Protein AF-A0A9E2ZVI1-F1 (afdb_monomer)

Structure (mmCIF, N/CA/C/O backbone):
data_AF-A0A9E2ZVI1-F1
#
_entry.id   AF-A0A9E2ZVI1-F1
#
loop_
_atom_site.group_PDB
_atom_site.id
_atom_site.type_symbol
_atom_site.label_atom_id
_atom_site.label_alt_id
_atom_site.label_comp_id
_atom_site.label_asym_id
_atom_site.label_entity_id
_atom_site.label_seq_id
_atom_site.pdbx_PDB_ins_code
_atom_site.Cartn_x
_atom_site.Cartn_y
_atom_site.Cartn_z
_atom_site.occupancy
_atom_site.B_iso_or_equiv
_atom_site.auth_seq_id
_atom_site.auth_comp_id
_atom_site.auth_asym_id
_atom_site.auth_atom_id
_atom_site.pdbx_PDB_model_num
ATOM 1 N N . MET A 1 1 ? -55.832 -45.729 24.475 1.00 42.19 1 MET A N 1
ATOM 2 C CA . MET A 1 1 ? -54.372 -45.852 24.662 1.00 42.19 1 MET A CA 1
ATOM 3 C C . MET A 1 1 ? -53.674 -45.262 23.447 1.00 42.19 1 MET A C 1
ATOM 5 O O . MET A 1 1 ? -53.841 -45.816 22.375 1.00 42.19 1 MET A O 1
ATOM 9 N N . LEU A 1 2 ? -52.973 -44.138 23.594 1.00 38.47 2 LEU A N 1
ATOM 10 C CA . LEU A 1 2 ? -51.534 -43.993 23.326 1.00 38.47 2 LEU A CA 1
ATOM 11 C C . LEU A 1 2 ? -51.163 -42.517 23.534 1.00 38.47 2 LEU A C 1
ATOM 13 O O . LEU A 1 2 ? -51.781 -41.619 22.971 1.00 38.47 2 LEU A O 1
ATOM 17 N N . PHE A 1 3 ? -50.182 -42.299 24.402 1.00 39.03 3 PHE A N 1
ATOM 18 C CA . PHE A 1 3 ? -49.583 -41.008 24.709 1.00 39.03 3 PHE A CA 1
ATOM 19 C C . PHE A 1 3 ? -48.733 -40.521 23.530 1.00 39.03 3 PHE A C 1
ATOM 21 O O . PHE A 1 3 ? -47.951 -41.294 22.983 1.00 39.03 3 PHE A O 1
ATOM 28 N N . ALA A 1 4 ? -48.809 -39.230 23.211 1.00 38.56 4 ALA A N 1
ATOM 29 C CA . ALA A 1 4 ? -47.783 -38.540 22.437 1.00 38.56 4 ALA A CA 1
ATOM 30 C C . ALA A 1 4 ? -47.460 -37.208 23.125 1.00 38.56 4 ALA A C 1
ATOM 32 O O . ALA A 1 4 ? -48.041 -36.164 22.839 1.00 38.56 4 ALA A O 1
ATOM 33 N N . SER A 1 5 ? -46.542 -37.282 24.087 1.00 43.00 5 SER A N 1
ATOM 34 C CA . SER A 1 5 ? -45.854 -36.127 24.652 1.00 43.00 5 SER A CA 1
ATOM 35 C C . SER A 1 5 ? -44.946 -35.524 23.584 1.00 43.00 5 SER A C 1
ATOM 37 O O . SER A 1 5 ? -43.963 -36.148 23.191 1.00 43.00 5 SER A O 1
ATOM 39 N N . VAL A 1 6 ? -45.237 -34.305 23.136 1.00 42.97 6 VAL A N 1
ATOM 40 C CA . VAL A 1 6 ? -44.263 -33.484 22.408 1.00 42.97 6 VAL A CA 1
ATOM 41 C C . VAL A 1 6 ? -43.675 -32.498 23.408 1.00 42.97 6 VAL A C 1
ATOM 43 O O . VAL A 1 6 ? -44.382 -31.648 23.949 1.00 42.97 6 VAL A O 1
ATOM 46 N N . LEU A 1 7 ? -42.381 -32.660 23.690 1.00 41.62 7 LEU A N 1
ATOM 47 C CA . LEU A 1 7 ? -41.596 -31.735 24.498 1.00 41.62 7 LEU A CA 1
ATOM 48 C C . LEU A 1 7 ? -41.699 -30.321 23.912 1.00 41.62 7 LEU A C 1
ATOM 50 O O . LEU A 1 7 ? -41.309 -30.077 22.771 1.00 41.62 7 LEU A O 1
ATOM 54 N N . ALA A 1 8 ? -42.165 -29.378 24.726 1.00 40.41 8 ALA A N 1
ATOM 55 C CA . ALA A 1 8 ? -41.962 -27.962 24.481 1.00 40.41 8 ALA A CA 1
ATOM 56 C C . ALA A 1 8 ? -40.456 -27.665 24.576 1.00 40.41 8 ALA A C 1
ATOM 58 O O . ALA A 1 8 ? -39.874 -27.695 25.660 1.00 40.41 8 ALA A O 1
ATOM 59 N N . ALA A 1 9 ? -39.816 -27.398 23.437 1.00 38.94 9 ALA A N 1
ATOM 60 C CA . ALA A 1 9 ? -38.470 -26.844 23.413 1.00 38.94 9 ALA A CA 1
ATOM 61 C C . ALA A 1 9 ? -38.482 -25.450 24.073 1.00 38.94 9 ALA A C 1
ATOM 63 O O . ALA A 1 9 ? -39.431 -24.684 23.861 1.00 38.94 9 ALA A O 1
ATOM 64 N N . PRO A 1 10 ? -37.457 -25.085 24.863 1.00 36.00 10 PRO A N 1
ATOM 65 C CA . PRO A 1 10 ? -37.402 -23.767 25.467 1.00 36.00 10 PRO A CA 1
ATOM 66 C C . PRO A 1 10 ? -37.321 -22.720 24.353 1.00 36.00 10 PRO A C 1
ATOM 68 O O . PRO A 1 10 ? -36.414 -22.741 23.520 1.00 36.00 10 PRO A O 1
ATOM 71 N N . ARG A 1 11 ? -38.280 -21.786 24.345 1.00 45.66 11 ARG A N 1
ATOM 72 C CA . ARG A 1 11 ? -38.147 -20.515 23.631 1.00 45.66 11 ARG A CA 1
ATOM 73 C C . ARG A 1 11 ? -36.938 -19.810 24.224 1.00 45.66 11 ARG A C 1
ATOM 75 O O . ARG A 1 11 ? -37.051 -19.162 25.266 1.00 45.66 11 ARG A O 1
ATOM 82 N N . VAL A 1 12 ? -35.787 -19.976 23.575 1.00 43.75 12 VAL A N 1
ATOM 83 C CA . VAL A 1 12 ? -34.600 -19.172 23.841 1.00 43.75 12 VAL A CA 1
ATOM 84 C C . VAL A 1 12 ? -35.071 -17.736 23.708 1.00 43.75 12 VAL A C 1
ATOM 86 O O . VAL A 1 12 ? -35.501 -17.310 22.635 1.00 43.75 12 VAL A O 1
ATOM 89 N N . HIS A 1 13 ? -35.128 -17.041 24.842 1.00 38.94 13 HIS A N 1
ATOM 90 C CA . HIS A 1 13 ? -35.382 -15.619 24.862 1.00 38.94 13 HIS A CA 1
ATOM 91 C C . HIS A 1 13 ? -34.420 -15.009 23.853 1.00 38.94 13 HIS A C 1
ATOM 93 O O . HIS A 1 13 ? -33.208 -15.200 23.963 1.00 38.94 13 HIS A O 1
ATOM 99 N N . ALA A 1 14 ? -34.969 -14.3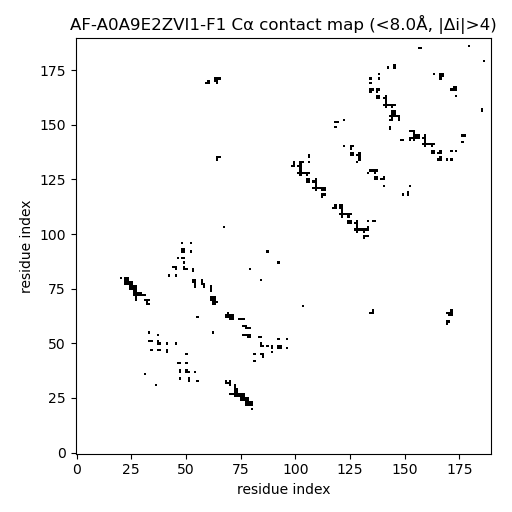15 22.857 1.00 40.56 14 ALA A N 1
ATOM 100 C CA . ALA A 1 14 ? -34.233 -13.332 22.091 1.00 40.56 14 ALA A CA 1
ATOM 101 C C . ALA A 1 14 ? -33.825 -12.237 23.086 1.00 40.56 14 ALA A C 1
ATOM 103 O O . ALA A 1 14 ? -34.471 -11.200 23.192 1.00 40.56 14 ALA A O 1
ATOM 104 N N . GLN A 1 15 ? -32.821 -12.543 23.908 1.00 35.00 15 GLN A N 1
ATOM 105 C CA . GLN A 1 15 ? -32.139 -11.596 24.759 1.00 35.00 15 GLN A CA 1
ATOM 106 C C . GLN A 1 15 ? -31.466 -10.628 23.809 1.00 35.00 15 GLN A C 1
ATOM 108 O O . GLN A 1 15 ? -30.499 -10.982 23.137 1.00 35.00 15 GLN A O 1
ATOM 113 N N . ASP A 1 16 ? -32.061 -9.443 23.717 1.00 37.72 16 ASP A N 1
ATOM 114 C CA . ASP A 1 16 ? -31.374 -8.185 23.491 1.00 37.72 16 ASP A CA 1
ATOM 115 C C . ASP A 1 16 ? -30.177 -8.305 22.551 1.00 37.72 16 ASP A C 1
ATOM 117 O O . ASP A 1 16 ? -29.021 -8.101 22.934 1.00 37.72 16 ASP A O 1
ATOM 121 N N . ALA A 1 17 ? -30.456 -8.592 21.278 1.00 40.25 17 ALA A N 1
ATOM 122 C CA . ALA A 1 17 ? -29.550 -8.195 20.219 1.00 40.25 17 ALA A CA 1
ATOM 123 C C . ALA A 1 17 ? -29.501 -6.664 20.266 1.00 40.25 17 ALA A C 1
ATOM 125 O O . ALA A 1 17 ? -30.301 -5.990 19.612 1.00 40.25 17 ALA A O 1
ATOM 126 N N . LYS A 1 18 ? -28.620 -6.114 21.118 1.00 45.34 18 LYS A N 1
ATOM 127 C CA . LYS A 1 18 ? -28.273 -4.694 21.158 1.00 45.34 18 LYS A CA 1
ATOM 128 C C . LYS A 1 18 ? -28.121 -4.269 19.711 1.00 45.34 18 LYS A C 1
ATOM 130 O O . LYS A 1 18 ? -27.205 -4.731 19.034 1.00 45.34 18 LYS A O 1
ATOM 135 N N . LYS A 1 19 ? -29.077 -3.464 19.242 1.00 41.12 19 LYS A N 1
ATOM 136 C CA . LYS A 1 19 ? -29.129 -2.947 17.878 1.00 41.12 19 LYS A CA 1
ATOM 137 C C . LYS A 1 19 ? -27.725 -2.460 17.547 1.00 41.12 19 LYS A C 1
ATOM 139 O O . LYS A 1 19 ? -27.236 -1.557 18.228 1.00 41.12 19 LYS A O 1
ATOM 144 N N . ALA A 1 20 ? -27.061 -3.131 16.603 1.00 49.75 20 ALA A N 1
ATOM 145 C CA . ALA A 1 20 ? -25.698 -2.788 16.229 1.00 49.75 20 ALA A CA 1
ATOM 146 C C . ALA A 1 20 ? -25.654 -1.270 15.975 1.00 49.75 20 ALA A C 1
ATOM 148 O O . ALA A 1 20 ? -26.580 -0.758 15.327 1.00 49.75 20 ALA A O 1
ATOM 149 N N . PRO A 1 21 ? -24.679 -0.537 16.545 1.00 57.03 21 PRO A N 1
ATOM 150 C CA . PRO A 1 21 ? -24.605 0.901 16.357 1.00 57.03 21 PRO A CA 1
ATOM 151 C C . PRO A 1 21 ? -24.677 1.217 14.864 1.00 57.03 21 PRO A C 1
ATOM 153 O O . PRO A 1 21 ? -24.076 0.518 14.046 1.00 57.03 21 PRO A O 1
ATOM 156 N N . ALA A 1 22 ? -25.447 2.243 14.498 1.00 55.97 22 ALA A N 1
ATOM 157 C CA . ALA A 1 22 ? -25.532 2.645 13.103 1.00 55.97 22 ALA A CA 1
ATOM 158 C C . ALA A 1 22 ? -24.116 2.960 12.579 1.00 55.97 22 ALA A C 1
ATOM 160 O O . ALA A 1 22 ? -23.340 3.598 13.299 1.00 55.97 22 ALA A O 1
ATOM 161 N N . PRO A 1 23 ? -23.762 2.522 11.358 1.00 65.94 23 PRO A N 1
ATOM 162 C CA . PRO A 1 23 ? -22.445 2.785 10.798 1.00 65.94 23 PRO A CA 1
ATOM 163 C C . PRO A 1 23 ? -22.201 4.294 10.736 1.00 65.94 23 PRO A C 1
ATOM 165 O O . PRO A 1 23 ? -23.005 5.040 10.172 1.00 65.94 23 PRO A O 1
ATOM 168 N N . VAL A 1 24 ? -21.090 4.750 11.316 1.00 83.88 24 VAL A N 1
ATOM 169 C CA . VAL A 1 24 ? -20.712 6.164 11.270 1.00 83.88 24 VAL A CA 1
ATOM 170 C C . VAL A 1 24 ? -20.163 6.455 9.880 1.00 83.88 24 VAL A C 1
ATOM 172 O O . VAL A 1 24 ? -19.159 5.876 9.466 1.00 83.88 24 VAL A O 1
ATOM 175 N N . VAL A 1 25 ? -20.829 7.345 9.145 1.00 89.75 25 VAL A N 1
ATOM 176 C CA . VAL A 1 25 ? -20.363 7.794 7.831 1.00 89.75 25 VAL A CA 1
ATOM 177 C C . VAL A 1 25 ? -19.528 9.058 8.000 1.00 89.75 25 VAL A C 1
ATOM 179 O O . VAL A 1 25 ? -20.022 10.078 8.477 1.00 89.75 25 VAL A O 1
ATOM 182 N N . TYR A 1 26 ? -18.266 8.999 7.588 1.00 90.25 26 TYR A N 1
ATOM 183 C CA . TYR A 1 26 ? -17.333 10.118 7.605 1.00 90.25 26 TYR A CA 1
ATOM 184 C C . TYR A 1 26 ? -17.168 10.695 6.198 1.00 90.25 26 TYR A C 1
ATOM 186 O O . TYR A 1 26 ? -16.900 9.956 5.253 1.00 90.25 26 TYR A O 1
ATOM 194 N N . THR A 1 27 ? -17.310 12.014 6.057 1.00 91.06 27 THR A N 1
ATOM 195 C CA . THR A 1 27 ? -17.057 12.705 4.783 1.00 91.06 27 THR A CA 1
ATOM 196 C C . THR A 1 27 ? -15.642 13.258 4.779 1.00 91.06 27 THR A C 1
ATOM 198 O O . THR A 1 27 ? -15.283 14.049 5.648 1.00 91.06 27 THR A O 1
ATOM 201 N N . VAL A 1 28 ? -14.851 12.852 3.792 1.00 87.19 28 VAL A N 1
ATOM 202 C CA . VAL A 1 28 ? -13.435 13.212 3.676 1.00 87.19 28 VAL A CA 1
ATOM 203 C C . VAL A 1 28 ? -13.272 14.695 3.373 1.00 87.19 28 VAL A C 1
ATOM 205 O O . VAL A 1 28 ? -13.789 15.195 2.370 1.00 87.19 28 VAL A O 1
ATOM 208 N N . GLY A 1 29 ? -12.526 15.395 4.223 1.00 83.19 29 GLY A N 1
ATOM 209 C CA . GLY A 1 29 ? -12.160 16.790 4.026 1.00 83.19 29 GLY A CA 1
ATOM 210 C C . GLY A 1 29 ? -11.072 16.985 2.967 1.00 83.19 29 GLY A C 1
ATOM 211 O O . GLY A 1 29 ? -10.372 16.062 2.551 1.00 83.19 29 GLY A O 1
ATOM 212 N N . LYS A 1 30 ? -10.895 18.230 2.521 1.00 80.69 30 LYS A N 1
ATOM 213 C CA . LYS A 1 30 ? -9.811 18.587 1.598 1.00 80.69 30 LYS A CA 1
ATOM 214 C C . LYS A 1 30 ? -8.454 18.397 2.289 1.00 80.69 30 LYS A C 1
ATOM 216 O O . LYS A 1 30 ? -8.200 19.025 3.308 1.00 80.69 30 LYS A O 1
ATOM 221 N N . GLY A 1 31 ? -7.581 17.582 1.697 1.00 74.75 31 GLY A N 1
ATOM 222 C CA . GLY A 1 31 ? -6.222 17.349 2.201 1.00 74.75 31 GLY A CA 1
ATOM 223 C C . GLY A 1 31 ? -6.126 16.371 3.376 1.00 74.75 31 GLY A C 1
ATOM 224 O O . GLY A 1 31 ? -5.026 16.152 3.872 1.00 74.75 31 GLY A O 1
ATOM 225 N N . GLU A 1 32 ? -7.238 15.770 3.810 1.00 80.81 32 GLU A N 1
ATOM 226 C CA . GLU A 1 32 ? -7.191 14.694 4.799 1.00 80.81 32 GLU A CA 1
ATOM 227 C C . GLU A 1 32 ? -6.634 13.411 4.168 1.00 80.81 32 GLU A C 1
ATOM 229 O O . GLU A 1 32 ? -7.025 13.007 3.071 1.00 80.81 32 GLU A O 1
ATOM 234 N N . THR A 1 33 ? -5.730 12.753 4.890 1.00 79.94 33 THR A N 1
ATOM 235 C CA . THR A 1 33 ? -5.239 11.412 4.563 1.00 79.94 33 THR A CA 1
ATOM 236 C C . THR A 1 33 ? -5.938 10.375 5.429 1.00 79.94 33 THR A C 1
ATOM 238 O O . THR A 1 33 ? -6.520 10.695 6.475 1.00 79.94 33 THR A O 1
ATOM 241 N N . ILE A 1 34 ? -5.829 9.103 5.042 1.00 80.62 34 ILE A N 1
ATOM 242 C CA . ILE A 1 34 ? -6.387 8.009 5.838 1.00 80.62 34 ILE A CA 1
ATOM 243 C C . ILE A 1 34 ? -5.819 7.991 7.259 1.00 80.62 34 ILE A C 1
ATOM 245 O O . ILE A 1 34 ? -6.550 7.723 8.207 1.00 80.62 34 ILE A O 1
ATOM 249 N N . ILE A 1 35 ? -4.539 8.339 7.408 1.00 83.44 35 ILE A N 1
ATOM 250 C CA . ILE A 1 35 ? -3.839 8.378 8.691 1.00 83.44 35 ILE A CA 1
ATOM 251 C C . ILE A 1 35 ? -4.438 9.478 9.567 1.00 83.44 35 ILE A C 1
ATOM 253 O O . ILE A 1 35 ? -4.841 9.211 10.698 1.00 83.44 35 ILE A O 1
ATOM 257 N N . THR A 1 36 ? -4.584 10.695 9.029 1.00 86.69 36 THR A N 1
ATOM 258 C CA . THR A 1 36 ? -5.162 11.814 9.792 1.00 86.69 36 THR A CA 1
ATOM 259 C C . THR A 1 36 ? -6.613 11.548 10.193 1.00 86.69 36 THR A C 1
ATOM 261 O O . THR A 1 36 ? -7.023 11.888 11.302 1.00 86.69 36 THR A O 1
ATOM 264 N N . ILE A 1 37 ? -7.385 10.871 9.336 1.00 89.12 37 ILE A N 1
ATOM 265 C CA . ILE A 1 37 ? -8.772 10.498 9.635 1.00 89.12 37 ILE A CA 1
ATOM 266 C C . ILE A 1 37 ? -8.805 9.410 10.705 1.00 89.12 37 ILE A C 1
ATOM 268 O O . ILE A 1 37 ? -9.542 9.548 11.679 1.00 89.12 37 ILE A O 1
ATOM 272 N N . ALA A 1 38 ? -7.983 8.365 10.569 1.00 89.94 38 ALA A N 1
ATOM 273 C CA . ALA A 1 38 ? -7.880 7.279 11.538 1.00 89.94 38 ALA A CA 1
ATOM 274 C C . ALA A 1 38 ? -7.509 7.791 12.936 1.00 89.94 38 ALA A C 1
ATOM 276 O O . ALA A 1 38 ? -8.082 7.319 13.914 1.00 89.94 38 ALA A O 1
ATOM 277 N N . GLN A 1 39 ? -6.613 8.778 13.033 1.00 91.00 39 GLN A N 1
ATOM 278 C CA . GLN A 1 39 ? -6.272 9.455 14.289 1.00 91.00 39 GLN A CA 1
ATOM 279 C C . GLN A 1 39 ? -7.457 10.239 14.865 1.00 91.00 39 GLN A C 1
ATOM 281 O O . GLN A 1 39 ? -7.747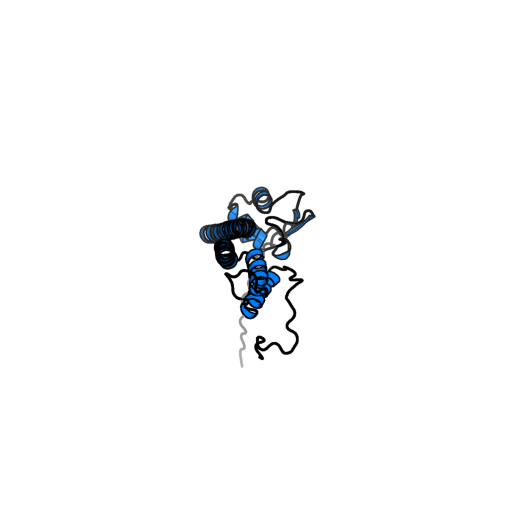 10.136 16.057 1.00 91.00 39 GLN A O 1
ATOM 286 N N . LYS A 1 40 ? -8.152 11.007 14.020 1.00 92.81 40 LYS A N 1
ATOM 287 C CA . LYS A 1 40 ? -9.264 11.885 14.411 1.00 92.81 40 LYS A CA 1
ATOM 288 C C . LYS A 1 40 ? -10.490 11.120 14.904 1.00 92.81 40 LYS A C 1
ATOM 290 O O . LYS A 1 40 ? -11.136 11.558 15.850 1.00 92.81 40 LYS A O 1
ATOM 295 N N . VAL A 1 41 ? -10.813 9.988 14.278 1.00 93.88 41 VAL A N 1
ATOM 296 C CA . VAL A 1 41 ? -11.984 9.155 14.621 1.00 93.88 41 VAL A CA 1
ATOM 297 C C . VAL A 1 41 ? -11.628 7.977 15.535 1.00 93.88 41 VAL A C 1
ATOM 299 O O . VAL A 1 41 ? -12.420 7.050 15.692 1.00 93.88 41 VAL A O 1
ATOM 302 N N . ARG A 1 42 ? -10.427 7.988 16.126 1.00 95.00 42 ARG A N 1
ATOM 303 C CA . ARG A 1 42 ? -9.901 6.879 16.924 1.00 95.00 42 ARG A CA 1
ATOM 304 C C . ARG A 1 42 ? -10.688 6.668 18.211 1.00 95.00 42 ARG A C 1
ATOM 306 O O . ARG A 1 42 ? -10.849 7.585 19.013 1.00 95.00 42 ARG A O 1
ATOM 313 N N . TYR A 1 43 ? -11.066 5.418 18.461 1.00 94.69 43 TYR A N 1
ATOM 314 C CA . TYR A 1 43 ? -11.638 5.017 19.742 1.00 94.69 43 TYR A CA 1
ATOM 315 C C . TYR A 1 43 ? -10.578 4.958 20.855 1.00 94.69 43 TYR A C 1
ATOM 317 O O . TYR A 1 43 ? -9.446 4.554 20.581 1.00 94.69 43 TYR A O 1
ATOM 325 N N . PRO A 1 44 ? -10.916 5.277 22.122 1.00 93.69 44 PRO A N 1
ATOM 326 C CA . PRO A 1 44 ? -9.942 5.357 23.216 1.00 93.69 44 PRO A CA 1
ATOM 327 C C . PRO A 1 44 ? -9.089 4.098 23.426 1.00 93.69 44 PRO A C 1
ATOM 329 O O . PRO A 1 44 ? -7.934 4.201 23.834 1.00 93.69 44 PRO A O 1
ATOM 332 N N . LYS A 1 45 ? -9.640 2.907 23.157 1.00 94.44 45 LYS A N 1
ATOM 333 C CA . LYS A 1 45 ? -8.942 1.621 23.342 1.00 94.44 45 LYS A CA 1
ATOM 334 C C . LYS A 1 45 ? -8.232 1.109 22.083 1.00 94.44 45 LYS A C 1
ATOM 336 O O . LYS A 1 45 ? -7.462 0.145 22.170 1.00 94.44 45 LYS A O 1
ATOM 341 N N . ALA A 1 46 ? -8.503 1.714 20.929 1.00 95.12 46 ALA A N 1
ATOM 342 C CA . ALA A 1 46 ? -7.962 1.295 19.644 1.00 95.12 46 ALA A CA 1
ATOM 343 C C . ALA A 1 46 ? -6.604 1.949 19.370 1.00 95.12 46 ALA A C 1
ATOM 345 O O . ALA A 1 46 ? -6.370 3.113 19.703 1.00 95.12 46 ALA A O 1
ATOM 346 N N . THR A 1 47 ? -5.702 1.216 18.720 1.00 95.69 47 THR A N 1
ATOM 347 C CA . THR A 1 47 ? -4.477 1.811 18.173 1.00 95.69 47 THR A CA 1
ATOM 348 C C . THR A 1 47 ? -4.777 2.558 16.872 1.00 95.69 47 THR A C 1
ATOM 350 O O . THR A 1 47 ? -5.800 2.337 16.222 1.00 95.69 47 THR A O 1
ATOM 353 N N . GLU A 1 48 ? -3.870 3.449 16.465 1.00 92.31 48 GLU A N 1
ATOM 354 C CA . GLU A 1 48 ? -3.968 4.103 15.155 1.00 92.31 48 GLU A CA 1
ATOM 355 C C . GLU A 1 48 ? -3.967 3.074 14.019 1.00 92.31 48 GLU A C 1
ATOM 357 O O . GLU A 1 48 ? -4.814 3.145 13.134 1.00 92.31 48 GLU A O 1
ATOM 362 N N . ASN A 1 49 ? -3.072 2.081 14.075 1.00 91.25 49 ASN A N 1
ATOM 363 C CA . ASN A 1 49 ? -2.982 1.060 13.037 1.00 91.25 49 ASN A CA 1
ATOM 364 C C . ASN A 1 49 ? -4.258 0.202 12.971 1.00 91.25 49 ASN A C 1
ATOM 366 O O . ASN A 1 49 ? -4.693 -0.131 11.873 1.00 91.25 49 ASN A O 1
ATOM 370 N N . GLN A 1 50 ? -4.909 -0.100 14.106 1.00 95.31 50 GLN A N 1
ATOM 371 C CA . GLN A 1 50 ? -6.214 -0.781 14.116 1.00 95.31 50 GLN A CA 1
ATOM 372 C C . GLN A 1 50 ? -7.287 0.047 13.403 1.00 95.31 50 GLN A C 1
ATOM 374 O O . GLN A 1 50 ? -8.019 -0.494 12.576 1.00 95.31 50 GLN A O 1
ATOM 379 N N . MET A 1 51 ? -7.357 1.355 13.670 1.00 94.19 51 MET A N 1
ATOM 380 C CA . MET A 1 51 ? -8.291 2.251 12.978 1.00 94.19 51 MET A CA 1
ATOM 381 C C . MET A 1 51 ? -7.992 2.340 11.482 1.00 94.19 51 MET A C 1
ATOM 383 O O . MET A 1 51 ? -8.892 2.166 10.664 1.00 94.19 51 MET A O 1
ATOM 387 N N . LEU A 1 52 ? -6.727 2.575 11.126 1.00 89.31 52 LEU A N 1
ATOM 388 C CA . LEU A 1 52 ? -6.252 2.639 9.747 1.00 89.31 52 LEU A CA 1
ATOM 389 C C . LEU A 1 52 ? -6.650 1.372 8.985 1.00 89.31 52 LEU A C 1
ATOM 391 O O . LEU A 1 52 ? -7.337 1.450 7.967 1.00 89.31 52 LEU A O 1
ATOM 395 N N . TYR A 1 53 ? -6.280 0.208 9.516 1.00 87.62 53 TYR A N 1
ATOM 396 C CA . TYR A 1 53 ? -6.572 -1.087 8.914 1.00 87.62 53 TYR A CA 1
ATOM 397 C C . TYR A 1 53 ? -8.080 -1.323 8.768 1.00 87.62 53 TYR A C 1
ATOM 399 O O . TYR A 1 53 ? -8.547 -1.713 7.697 1.00 87.62 53 TYR A O 1
ATOM 407 N N . ALA A 1 54 ? -8.862 -1.032 9.810 1.00 90.81 54 ALA A N 1
ATOM 408 C CA . ALA A 1 54 ? -10.307 -1.224 9.794 1.00 90.81 54 ALA A CA 1
ATOM 409 C C . ALA A 1 54 ? -11.003 -0.338 8.747 1.00 90.81 54 ALA A C 1
ATOM 411 O O . ALA A 1 54 ? -11.852 -0.826 7.996 1.00 90.81 54 ALA A O 1
ATOM 412 N N . ILE A 1 55 ? -10.633 0.945 8.658 1.00 88.62 55 ILE A N 1
ATOM 413 C CA . ILE A 1 55 ? -11.213 1.873 7.679 1.00 88.62 55 ILE A CA 1
ATOM 414 C C . ILE A 1 55 ? -10.806 1.464 6.260 1.00 88.62 55 ILE A C 1
ATOM 416 O O . ILE A 1 55 ? -11.666 1.442 5.380 1.00 88.62 55 ILE A O 1
ATOM 420 N N . VAL A 1 56 ? -9.546 1.079 6.032 1.00 82.00 56 VAL A N 1
ATOM 421 C CA . VAL A 1 56 ? -9.088 0.611 4.713 1.00 82.00 56 VAL A CA 1
ATOM 422 C C . VAL A 1 56 ? -9.873 -0.621 4.265 1.00 82.00 56 VAL A C 1
ATOM 424 O O . VAL A 1 56 ? -10.471 -0.621 3.190 1.00 82.00 56 VAL A O 1
ATOM 427 N N . ARG A 1 57 ? -9.973 -1.639 5.127 1.00 81.81 57 ARG A N 1
ATOM 428 C CA . ARG A 1 57 ? -10.693 -2.892 4.838 1.00 81.81 57 ARG A CA 1
ATOM 429 C C . ARG A 1 57 ? -12.183 -2.689 4.588 1.00 81.81 57 ARG A C 1
ATOM 431 O O . ARG A 1 57 ? -12.773 -3.425 3.802 1.00 81.81 57 ARG A O 1
ATOM 438 N N . ARG A 1 58 ? -12.809 -1.730 5.272 1.00 87.31 58 ARG A N 1
ATOM 439 C CA . ARG A 1 58 ? -14.246 -1.465 5.132 1.00 87.31 58 ARG A CA 1
ATOM 440 C C . ARG A 1 58 ? -14.585 -0.651 3.888 1.00 87.31 58 ARG A C 1
ATOM 442 O O . ARG A 1 58 ? -15.728 -0.698 3.441 1.00 87.31 58 ARG A O 1
ATOM 449 N N . ASN A 1 59 ? -13.620 0.082 3.341 1.00 84.19 59 ASN A N 1
ATOM 450 C CA . ASN A 1 59 ? -13.852 1.034 2.262 1.00 84.19 59 ASN A CA 1
ATOM 451 C C . ASN A 1 59 ? -12.948 0.763 1.048 1.00 84.19 59 ASN A C 1
ATOM 453 O O . ASN A 1 59 ? -12.284 1.693 0.600 1.00 84.19 59 ASN A O 1
ATOM 457 N N . PRO A 1 60 ? -12.928 -0.457 0.474 1.00 71.69 60 PRO A N 1
ATOM 458 C CA . PRO A 1 60 ? -11.999 -0.807 -0.608 1.00 71.69 60 PRO A CA 1
ATOM 459 C C . PRO A 1 60 ? -12.105 0.138 -1.817 1.00 71.69 60 PRO A C 1
ATOM 461 O O . PRO A 1 60 ? -11.098 0.482 -2.420 1.00 71.69 60 PRO A O 1
ATOM 464 N N . ASN A 1 61 ? -13.305 0.655 -2.099 1.00 68.56 61 ASN A N 1
ATOM 465 C CA . ASN A 1 61 ? -13.565 1.555 -3.229 1.00 68.56 61 ASN A CA 1
ATOM 466 C C . ASN A 1 61 ? -13.283 3.040 -2.926 1.00 68.56 61 ASN A C 1
ATOM 468 O O . ASN A 1 61 ? -13.386 3.876 -3.822 1.00 68.56 61 ASN A O 1
ATOM 472 N N . ALA A 1 62 ? -12.991 3.402 -1.671 1.00 67.81 62 ALA A N 1
ATOM 473 C CA . ALA A 1 62 ? -12.717 4.791 -1.289 1.00 67.81 62 ALA A CA 1
ATOM 474 C C . ALA A 1 62 ? -11.257 5.202 -1.529 1.00 67.81 62 ALA A C 1
ATOM 476 O O . ALA A 1 62 ? -10.936 6.389 -1.445 1.00 67.81 62 ALA A O 1
ATOM 477 N N . PHE A 1 63 ? -10.389 4.235 -1.827 1.00 65.62 63 PHE A N 1
ATOM 478 C CA . PHE A 1 63 ? -8.970 4.446 -2.066 1.00 65.62 63 PHE A CA 1
ATOM 479 C C . PHE A 1 63 ? -8.702 4.311 -3.559 1.00 65.62 63 PHE A C 1
ATOM 481 O O . PHE A 1 63 ? -8.745 3.218 -4.116 1.00 65.62 63 PHE A O 1
ATOM 488 N N . SER A 1 64 ? -8.456 5.442 -4.225 1.00 55.28 64 SER A N 1
ATOM 489 C CA . SER A 1 64 ? -8.019 5.400 -5.616 1.00 55.28 64 SER A CA 1
ATOM 490 C C . SER A 1 64 ? -6.555 5.017 -5.667 1.00 55.28 64 SER A C 1
ATOM 492 O O . SER A 1 64 ? -5.687 5.676 -5.100 1.00 55.28 64 SER A O 1
ATOM 494 N N . VAL A 1 65 ? -6.296 3.977 -6.436 1.00 48.72 65 VAL A N 1
ATOM 495 C CA . VAL A 1 65 ? -4.981 3.389 -6.593 1.00 48.72 65 VAL A CA 1
ATOM 496 C C . VAL A 1 65 ? -3.993 4.305 -7.311 1.00 48.72 65 VAL A C 1
ATOM 498 O O . VAL A 1 65 ? -2.796 4.108 -7.227 1.00 48.72 65 VAL A O 1
ATOM 501 N N . ARG A 1 66 ? -4.464 5.344 -8.007 1.00 42.78 66 ARG A N 1
ATOM 502 C CA . ARG A 1 66 ? -3.644 6.151 -8.920 1.00 42.78 66 ARG A CA 1
ATOM 503 C C . ARG A 1 66 ? -2.651 7.108 -8.261 1.00 42.78 66 ARG A C 1
ATOM 505 O O . ARG A 1 66 ? -1.769 7.606 -8.954 1.00 42.78 66 ARG A O 1
ATOM 512 N N . THR A 1 67 ? -2.763 7.384 -6.966 1.00 45.84 67 THR A N 1
ATOM 513 C CA . THR A 1 67 ? -1.822 8.267 -6.264 1.00 45.84 67 THR A CA 1
ATOM 514 C C . THR A 1 67 ? -1.739 7.872 -4.796 1.00 45.84 67 THR A C 1
ATOM 516 O O . THR A 1 67 ? -2.753 7.976 -4.120 1.00 45.84 67 THR A O 1
ATOM 519 N N . LYS A 1 68 ? -0.542 7.479 -4.344 1.00 46.12 68 LYS A N 1
ATOM 520 C CA . LYS A 1 68 ? 0.044 7.453 -2.980 1.00 46.12 68 LYS A CA 1
ATOM 521 C C . LYS A 1 68 ? -0.827 7.703 -1.737 1.00 46.12 68 LYS A C 1
ATOM 523 O O . LYS A 1 68 ? -0.703 7.008 -0.745 1.00 46.12 68 LYS A O 1
ATOM 528 N N . ASP A 1 69 ? -1.687 8.704 -1.785 1.00 56.06 69 ASP A N 1
ATOM 529 C CA . ASP A 1 69 ? -2.764 8.981 -0.849 1.00 56.06 69 ASP A CA 1
ATOM 530 C C . ASP A 1 69 ? -3.909 9.523 -1.697 1.00 56.06 69 ASP A C 1
ATOM 532 O O . ASP A 1 69 ? -3.714 10.536 -2.370 1.00 56.06 69 ASP A O 1
ATOM 536 N N . ARG A 1 70 ? -5.097 8.917 -1.698 1.00 59.38 70 ARG A N 1
ATOM 537 C CA . ARG A 1 70 ? -6.308 9.640 -2.118 1.00 59.38 70 ARG A CA 1
ATOM 538 C C . ARG A 1 70 ? -7.555 8.900 -1.687 1.00 59.38 70 ARG A C 1
ATOM 540 O O . ARG A 1 70 ? -8.243 8.260 -2.481 1.00 59.38 70 ARG A O 1
ATOM 547 N N . LEU A 1 71 ? -7.909 9.102 -0.424 1.00 67.38 71 LEU A N 1
ATOM 548 C CA . LEU A 1 71 ? -9.318 9.365 -0.210 1.00 67.38 71 LEU A CA 1
ATOM 549 C C . LEU A 1 71 ? -9.676 10.606 -1.024 1.00 67.38 71 LEU A C 1
ATOM 551 O O . LEU A 1 71 ? -9.041 11.654 -0.889 1.00 67.38 71 LEU A O 1
ATOM 555 N N . LEU A 1 72 ? -10.661 10.483 -1.903 1.00 63.84 72 LEU A N 1
ATOM 556 C CA . LEU A 1 72 ? -11.152 11.635 -2.644 1.00 63.84 72 LEU A CA 1
ATOM 557 C C . LEU A 1 72 ? -11.816 12.601 -1.650 1.00 63.84 72 LEU A C 1
ATOM 559 O O . LEU A 1 72 ? -12.608 12.145 -0.824 1.00 63.84 72 LEU A O 1
ATOM 563 N N . PRO A 1 73 ? -11.546 13.918 -1.701 1.00 68.75 73 PRO A N 1
ATOM 564 C CA . PRO A 1 73 ? -12.354 14.881 -0.964 1.00 68.75 73 PRO A CA 1
ATOM 565 C C . PRO A 1 73 ? -13.839 14.668 -1.282 1.00 68.75 73 PRO A C 1
ATOM 567 O O . PRO A 1 73 ? -14.212 14.508 -2.443 1.00 68.75 73 PRO A O 1
ATOM 570 N N . GLY A 1 74 ? -14.678 14.620 -0.251 1.00 77.56 74 GLY A N 1
ATOM 571 C CA . GLY A 1 74 ? -16.096 14.283 -0.376 1.00 77.56 74 GLY A CA 1
ATOM 572 C C . GLY A 1 74 ? -16.409 12.782 -0.435 1.00 77.56 74 GLY A C 1
ATOM 573 O O . GLY A 1 74 ? -17.588 12.425 -0.417 1.00 77.56 74 GLY A O 1
ATOM 574 N N . ALA A 1 75 ? -15.407 11.894 -0.456 1.00 83.12 75 ALA A N 1
ATOM 575 C CA . ALA A 1 75 ? -15.641 10.460 -0.312 1.00 83.12 75 ALA A CA 1
ATOM 576 C C . ALA A 1 75 ? -16.311 10.172 1.034 1.00 83.12 75 ALA A C 1
ATOM 578 O O . ALA A 1 75 ? -16.005 10.791 2.056 1.00 83.12 75 ALA A O 1
ATOM 579 N N . LYS A 1 76 ? -17.242 9.220 1.021 1.00 88.00 76 LYS A N 1
ATOM 580 C CA . LYS A 1 76 ? -17.951 8.773 2.216 1.00 88.00 76 LYS A CA 1
ATOM 581 C C . LYS A 1 76 ? -17.326 7.476 2.695 1.00 88.00 76 LYS A C 1
ATOM 583 O O . LYS A 1 76 ? -17.451 6.449 2.034 1.00 88.00 76 LYS A O 1
ATOM 588 N N . LEU A 1 77 ? -16.664 7.535 3.840 1.00 89.12 77 LEU A N 1
ATOM 589 C CA . LEU A 1 77 ? -16.136 6.364 4.516 1.00 89.12 77 LEU A CA 1
ATOM 590 C C . LEU A 1 77 ? -17.156 5.836 5.503 1.00 89.12 77 LEU A C 1
ATOM 592 O O . LEU A 1 77 ? -17.697 6.582 6.311 1.00 89.12 77 LEU A O 1
ATOM 596 N N . THR A 1 78 ? -17.344 4.531 5.505 1.00 91.44 78 THR A N 1
ATOM 597 C CA . THR A 1 78 ? -17.937 3.830 6.635 1.00 91.44 78 THR A CA 1
ATOM 598 C C . THR A 1 78 ? -16.851 3.585 7.674 1.00 91.44 78 THR A C 1
ATOM 600 O O . THR A 1 78 ? -15.910 2.832 7.413 1.00 91.44 78 THR A O 1
ATOM 603 N N . ILE A 1 79 ? -16.975 4.200 8.847 1.00 92.38 79 ILE A N 1
ATOM 604 C CA . ILE A 1 79 ? -16.109 3.935 9.997 1.00 92.38 79 ILE A CA 1
ATOM 605 C C . ILE A 1 79 ? -16.671 2.710 10.734 1.00 92.38 79 ILE A C 1
ATOM 607 O O . ILE A 1 79 ? -17.827 2.750 11.167 1.00 92.38 79 ILE A O 1
ATOM 611 N N . PRO A 1 80 ? -15.910 1.605 10.838 1.00 92.25 80 PRO A N 1
ATOM 612 C CA . PRO A 1 80 ? -16.330 0.438 11.612 1.00 92.25 80 PRO A CA 1
ATOM 613 C C . PRO A 1 80 ? -16.507 0.781 13.092 1.00 92.25 80 PRO A C 1
ATOM 615 O O . PRO A 1 80 ? -15.804 1.647 13.605 1.00 92.25 80 PRO A O 1
ATOM 618 N N . ASP A 1 81 ? -17.413 0.083 13.777 1.00 92.94 81 ASP A N 1
ATOM 619 C CA . ASP A 1 81 ? -17.617 0.270 15.215 1.00 92.94 81 ASP A CA 1
ATOM 620 C C . ASP A 1 81 ? -16.399 -0.159 16.055 1.00 92.94 81 ASP A C 1
ATOM 622 O O . ASP A 1 81 ? -15.505 -0.877 15.596 1.00 92.94 81 ASP A O 1
ATOM 626 N N . GLU A 1 82 ? -16.366 0.284 17.316 1.00 92.75 82 GLU A N 1
ATOM 627 C CA . GLU A 1 82 ? -15.238 0.023 18.218 1.00 92.75 82 GLU A CA 1
ATOM 628 C C . GLU A 1 82 ? -14.990 -1.479 18.414 1.00 92.75 82 GLU A C 1
ATOM 630 O O . GLU A 1 82 ? -13.838 -1.909 18.434 1.00 92.75 82 GLU A O 1
ATOM 635 N N . ALA A 1 83 ? -16.042 -2.299 18.492 1.00 93.44 83 ALA A N 1
ATOM 636 C CA . ALA A 1 83 ? -15.904 -3.746 18.649 1.00 93.44 83 ALA A CA 1
ATOM 637 C C . ALA A 1 83 ? -15.201 -4.384 17.441 1.00 93.44 83 ALA A C 1
ATOM 639 O O . ALA A 1 83 ? -14.289 -5.196 17.609 1.00 93.44 83 ALA A O 1
ATOM 640 N N . THR A 1 84 ? -15.566 -3.971 16.228 1.00 94.00 84 THR A N 1
ATOM 641 C CA . THR A 1 84 ? -14.936 -4.414 14.982 1.00 94.00 84 THR A CA 1
ATOM 642 C C . THR A 1 84 ? -13.476 -3.985 14.935 1.00 94.00 84 THR A C 1
ATOM 644 O O . THR A 1 84 ? -12.609 -4.804 14.636 1.00 94.00 84 THR A O 1
ATOM 647 N N . VAL A 1 85 ? -13.176 -2.728 15.274 1.00 94.38 85 VAL A N 1
ATOM 648 C CA . VAL A 1 85 ? -11.795 -2.219 15.301 1.00 94.38 85 VAL A CA 1
ATOM 649 C C . VAL A 1 85 ? -10.936 -3.002 16.299 1.00 94.38 85 VAL A C 1
ATOM 651 O O . VAL A 1 85 ? -9.822 -3.410 15.968 1.00 94.38 85 VAL A O 1
ATOM 654 N N . LEU A 1 86 ? -11.452 -3.246 17.505 1.00 95.44 86 LEU A N 1
ATOM 655 C CA . LEU A 1 86 ? -10.733 -3.963 18.561 1.00 95.44 86 LEU A CA 1
ATOM 656 C C . LEU A 1 86 ? -10.620 -5.473 18.309 1.00 95.44 86 LEU A C 1
ATOM 658 O O . LEU A 1 86 ? -9.763 -6.113 18.915 1.00 95.44 86 LEU A O 1
ATOM 662 N N . SER A 1 87 ? -11.437 -6.039 17.413 1.00 95.62 87 SER A N 1
ATOM 663 C CA . SER A 1 87 ? -11.358 -7.458 17.036 1.00 95.62 87 SER A CA 1
ATOM 664 C C . SER A 1 87 ? -10.066 -7.811 16.289 1.00 95.62 87 SER A C 1
ATOM 666 O O . SER A 1 87 ? -9.619 -8.961 16.322 1.00 95.62 87 SER A O 1
ATOM 668 N N . TYR A 1 88 ? -9.430 -6.830 15.641 1.00 93.44 88 TYR A N 1
ATOM 669 C CA . TYR A 1 88 ? -8.166 -7.042 14.951 1.00 93.44 88 TYR A CA 1
ATOM 670 C C . TYR A 1 88 ? -7.005 -7.099 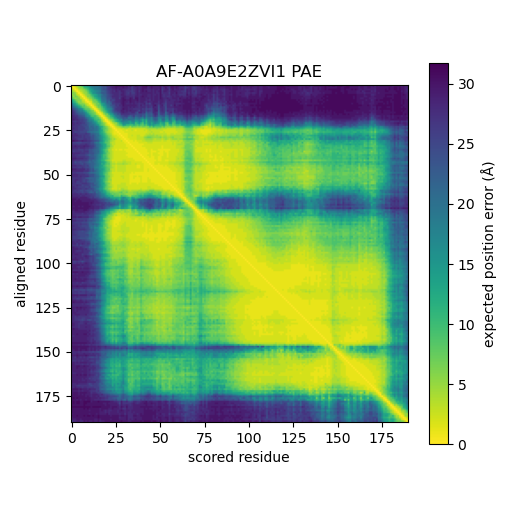15.945 1.00 93.44 88 TYR A C 1
ATOM 672 O O . TYR A 1 88 ? -6.758 -6.145 16.683 1.00 93.44 88 TYR A O 1
ATOM 680 N N . LYS A 1 89 ? -6.246 -8.200 15.938 1.00 96.19 89 LYS A N 1
ATOM 681 C CA . LYS A 1 89 ? -5.054 -8.353 16.786 1.00 96.19 89 LYS A CA 1
ATOM 682 C C . LYS A 1 89 ? -4.007 -7.299 16.432 1.00 96.19 89 LYS A C 1
ATOM 684 O O . LYS A 1 89 ? -3.652 -7.157 15.260 1.00 96.19 89 LYS A O 1
ATOM 689 N N . ARG A 1 90 ? -3.503 -6.590 17.444 1.00 93.94 90 ARG A N 1
ATOM 690 C CA . ARG A 1 90 ? -2.577 -5.460 17.275 1.00 93.94 90 ARG A CA 1
ATOM 691 C C . ARG A 1 90 ? -1.321 -5.873 16.521 1.00 93.94 90 ARG A C 1
ATOM 693 O O . ARG A 1 90 ? -0.970 -5.236 15.542 1.00 93.94 90 ARG A O 1
ATOM 700 N N . GLU A 1 91 ? -0.730 -7.001 16.890 1.00 93.62 91 GLU A N 1
ATOM 701 C CA . GLU A 1 91 ? 0.529 -7.493 16.323 1.00 93.62 91 GLU A CA 1
ATOM 702 C C . GLU A 1 91 ? 0.388 -7.852 14.837 1.00 93.62 91 GLU A C 1
ATOM 704 O O . GLU A 1 91 ? 1.301 -7.628 14.043 1.00 93.62 91 GLU A O 1
ATOM 709 N N . VAL A 1 92 ? -0.770 -8.402 14.453 1.00 91.50 92 VAL A N 1
ATOM 710 C CA . VAL A 1 92 ? -1.079 -8.715 13.051 1.00 91.50 92 VAL A CA 1
ATOM 711 C C . VAL A 1 92 ? -1.238 -7.420 12.270 1.00 91.50 92 VAL A C 1
ATOM 713 O O . VAL A 1 92 ? -0.588 -7.237 11.248 1.00 91.50 92 VAL A O 1
ATOM 716 N N . VAL A 1 93 ? -2.051 -6.497 12.780 1.00 90.62 93 VAL A N 1
ATOM 717 C CA . VAL A 1 93 ? -2.299 -5.209 12.130 1.00 90.62 93 VAL A CA 1
ATOM 718 C C . VAL A 1 93 ? -1.023 -4.384 11.986 1.00 90.62 93 VAL A C 1
ATOM 720 O O . VAL A 1 93 ? -0.793 -3.803 10.930 1.00 90.62 93 VAL A O 1
ATOM 723 N N . ASP A 1 94 ? -0.172 -4.350 13.007 1.00 91.00 94 ASP A N 1
ATOM 724 C CA . ASP A 1 94 ? 1.092 -3.618 12.963 1.00 91.00 94 ASP A CA 1
ATOM 725 C C . ASP A 1 94 ? 2.018 -4.183 11.881 1.00 91.00 94 ASP A C 1
ATOM 727 O O . ASP A 1 94 ? 2.641 -3.417 11.142 1.00 91.00 94 ASP A O 1
ATOM 731 N N . ARG A 1 95 ? 2.056 -5.514 11.721 1.00 88.94 95 ARG A N 1
ATOM 732 C CA . ARG A 1 95 ? 2.783 -6.168 10.626 1.00 88.94 95 ARG A CA 1
ATOM 733 C C . ARG A 1 95 ? 2.192 -5.818 9.261 1.00 88.94 95 ARG A C 1
ATOM 735 O O . ARG A 1 95 ? 2.951 -5.476 8.361 1.00 88.94 95 ARG A O 1
ATOM 742 N N . GLU A 1 96 ? 0.874 -5.892 9.101 1.00 85.00 96 GLU A N 1
ATOM 743 C CA . GLU A 1 96 ? 0.195 -5.561 7.838 1.00 85.00 96 GLU A CA 1
ATOM 744 C C . GLU A 1 96 ? 0.446 -4.101 7.440 1.00 85.00 96 GLU A C 1
ATOM 746 O O . GLU A 1 96 ? 0.872 -3.812 6.323 1.00 85.00 96 GLU A O 1
ATOM 751 N N . VAL A 1 97 ? 0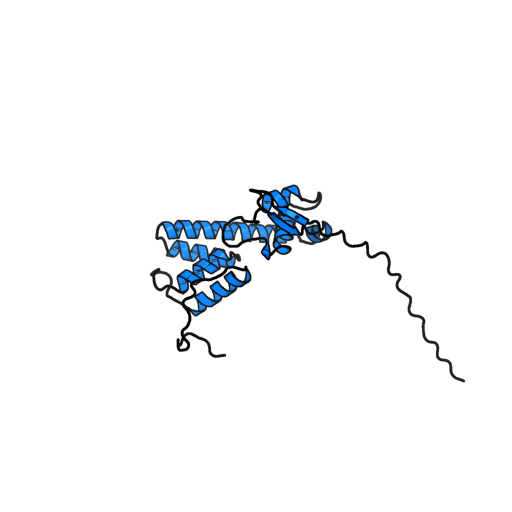.274 -3.166 8.376 1.00 84.88 97 VAL A N 1
ATOM 752 C CA . VAL A 1 97 ? 0.533 -1.742 8.134 1.00 84.88 97 VAL A CA 1
ATOM 753 C C . VAL A 1 97 ? 2.013 -1.490 7.830 1.00 84.88 97 VAL A C 1
ATOM 755 O O . VAL A 1 97 ? 2.327 -0.676 6.960 1.00 84.88 97 VAL A O 1
ATOM 758 N N . ALA A 1 98 ? 2.939 -2.191 8.492 1.00 87.62 98 ALA A N 1
ATOM 759 C CA . ALA A 1 98 ? 4.360 -2.115 8.160 1.00 87.62 98 ALA A CA 1
ATOM 760 C C . ALA A 1 98 ? 4.652 -2.632 6.740 1.00 87.62 98 ALA A C 1
ATOM 762 O O . ALA A 1 98 ? 5.413 -1.992 6.012 1.00 87.62 98 ALA A O 1
ATOM 763 N N . SER A 1 99 ? 4.024 -3.736 6.323 1.00 85.50 99 SER A N 1
ATOM 764 C CA . SER A 1 99 ? 4.127 -4.269 4.958 1.00 85.50 99 SER A CA 1
ATOM 765 C C . SER A 1 99 ? 3.613 -3.274 3.921 1.00 85.50 99 SER A C 1
ATOM 767 O O . SER A 1 99 ? 4.316 -3.020 2.947 1.00 85.50 99 SER A O 1
ATOM 769 N N . LEU A 1 100 ? 2.460 -2.641 4.160 1.00 80.81 100 LEU A N 1
ATOM 770 C CA . LEU A 1 100 ? 1.905 -1.610 3.275 1.00 80.81 100 LEU A CA 1
ATOM 771 C C . LEU A 1 100 ? 2.853 -0.414 3.128 1.00 80.81 100 LEU A C 1
ATOM 773 O O . LEU A 1 100 ? 3.178 -0.010 2.013 1.00 80.81 100 LEU A O 1
ATOM 777 N N . ARG A 1 101 ? 3.360 0.120 4.249 1.00 83.69 101 ARG A N 1
ATOM 778 C CA . ARG A 1 101 ? 4.326 1.236 4.240 1.00 83.69 101 ARG A CA 1
ATOM 779 C C . ARG A 1 101 ? 5.613 0.869 3.506 1.00 83.69 101 ARG A C 1
ATOM 781 O O . ARG A 1 101 ? 6.155 1.686 2.767 1.00 83.69 101 ARG A O 1
ATOM 788 N N . LYS A 1 102 ? 6.101 -0.357 3.701 1.00 89.12 102 LYS A N 1
ATOM 789 C CA . LYS A 1 102 ? 7.290 -0.859 3.008 1.00 89.12 102 LYS A CA 1
ATOM 790 C C . LYS A 1 102 ? 7.036 -1.027 1.508 1.00 89.12 102 LYS A C 1
ATOM 792 O O . LYS A 1 102 ? 7.899 -0.652 0.722 1.00 89.12 102 LYS A O 1
ATOM 797 N N . GLY A 1 103 ? 5.876 -1.554 1.118 1.00 88.12 103 GLY A N 1
ATOM 798 C CA . GLY A 1 103 ? 5.467 -1.684 -0.281 1.00 88.12 103 GLY A CA 1
ATOM 799 C C . GLY A 1 103 ? 5.432 -0.332 -0.987 1.00 88.12 103 GLY A C 1
ATOM 800 O O . GLY A 1 103 ? 6.019 -0.191 -2.058 1.00 88.12 103 GLY A O 1
ATOM 801 N N . GLU A 1 104 ? 4.847 0.679 -0.345 1.00 83.88 104 GLU A N 1
ATOM 802 C CA . GLU A 1 104 ? 4.849 2.060 -0.837 1.00 83.88 104 GLU A CA 1
ATOM 803 C C . GLU A 1 104 ? 6.277 2.605 -0.987 1.00 83.88 104 GLU A C 1
ATOM 805 O O . GLU A 1 104 ? 6.644 3.084 -2.055 1.00 83.88 104 GLU A O 1
ATOM 810 N N . ALA A 1 105 ? 7.129 2.481 0.036 1.00 87.81 105 ALA A N 1
ATOM 811 C CA . ALA A 1 105 ? 8.516 2.949 -0.046 1.00 87.81 105 ALA A CA 1
ATOM 812 C C . ALA A 1 105 ? 9.282 2.305 -1.218 1.00 87.81 105 ALA A C 1
ATOM 814 O O . ALA A 1 105 ? 9.921 3.004 -2.000 1.00 87.81 105 ALA A O 1
ATOM 815 N N . LEU A 1 106 ? 9.140 0.990 -1.400 1.00 94.56 106 LEU A N 1
ATOM 816 C CA . LEU A 1 106 ? 9.753 0.264 -2.514 1.00 94.56 106 LEU A CA 1
ATOM 817 C C . LEU A 1 106 ? 9.228 0.727 -3.877 1.00 94.56 106 LEU A C 1
ATOM 819 O O . LEU A 1 106 ? 10.000 0.839 -4.825 1.00 94.56 106 LEU A O 1
ATOM 823 N N . TYR A 1 107 ? 7.935 1.034 -3.991 1.00 90.75 107 TYR A N 1
ATOM 824 C CA . TYR A 1 107 ? 7.378 1.584 -5.226 1.00 90.75 107 TYR A CA 1
ATOM 825 C C . TYR A 1 107 ? 8.021 2.931 -5.582 1.00 90.75 107 TYR A C 1
ATOM 827 O O . TYR A 1 107 ? 8.371 3.180 -6.736 1.00 90.75 107 TYR A O 1
ATOM 835 N N . VAL A 1 108 ? 8.230 3.789 -4.583 1.00 90.25 108 VAL A N 1
ATOM 836 C CA . VAL A 1 108 ? 8.889 5.094 -4.744 1.00 90.25 108 VAL A CA 1
ATOM 837 C C . VAL A 1 108 ? 10.334 4.945 -5.174 1.00 90.25 108 VAL A C 1
ATOM 839 O O . VAL A 1 108 ? 10.771 5.656 -6.081 1.00 90.25 108 VAL A O 1
ATOM 842 N N . ASP A 1 109 ? 11.055 4.026 -4.542 1.00 92.50 109 ASP A N 1
ATOM 843 C CA . ASP A 1 109 ? 12.433 3.713 -4.903 1.00 92.50 109 ASP A CA 1
ATOM 844 C C . ASP A 1 109 ? 12.505 3.198 -6.345 1.00 92.50 109 ASP A C 1
ATOM 846 O O . ASP A 1 109 ? 13.366 3.635 -7.111 1.00 92.50 109 ASP A O 1
ATOM 850 N N . GLY A 1 110 ? 11.547 2.357 -6.751 1.00 94.38 110 GLY A N 1
ATOM 851 C CA . GLY A 1 110 ? 11.411 1.880 -8.125 1.00 94.38 110 GLY A CA 1
ATOM 852 C C . GLY A 1 110 ? 11.199 3.012 -9.130 1.00 94.38 110 GLY A C 1
ATOM 853 O O . GLY A 1 110 ? 11.945 3.113 -10.104 1.00 94.38 110 GLY A O 1
ATOM 854 N N . LEU A 1 111 ? 10.267 3.930 -8.850 1.00 90.88 111 LEU A N 1
ATOM 855 C CA . LEU A 1 111 ? 10.030 5.118 -9.682 1.00 90.88 111 LEU A CA 1
ATOM 856 C C . LEU A 1 111 ? 11.276 6.005 -9.786 1.00 90.88 111 LEU A C 1
ATOM 858 O O . LEU A 1 111 ? 11.584 6.546 -10.851 1.00 90.88 111 LEU A O 1
ATOM 862 N N . ALA A 1 112 ? 11.996 6.181 -8.677 1.00 92.19 112 ALA A N 1
ATOM 863 C CA . ALA A 1 112 ? 13.211 6.982 -8.640 1.00 92.19 112 ALA A CA 1
ATOM 864 C C . ALA A 1 112 ? 14.353 6.335 -9.441 1.00 92.19 112 ALA A C 1
ATOM 866 O O . ALA A 1 112 ? 15.092 7.054 -10.118 1.00 92.19 112 ALA A O 1
ATOM 867 N N . ALA A 1 113 ? 14.495 5.009 -9.382 1.00 95.75 113 ALA A N 1
ATOM 868 C CA . ALA A 1 113 ? 15.471 4.249 -10.160 1.00 95.75 113 ALA A CA 1
ATOM 869 C C . ALA A 1 113 ? 15.135 4.255 -11.658 1.00 95.75 113 ALA A C 1
ATOM 871 O O . ALA A 1 113 ? 15.998 4.570 -12.477 1.00 95.75 113 ALA A O 1
ATOM 872 N N . GLU A 1 114 ? 13.868 4.034 -12.014 1.00 92.88 114 GLU A N 1
ATOM 873 C CA . GLU A 1 114 ? 13.397 4.081 -13.400 1.00 92.88 114 GLU A CA 1
ATOM 874 C C . GLU A 1 114 ? 13.645 5.459 -14.023 1.00 92.88 114 GLU A C 1
ATOM 876 O O . GLU A 1 114 ? 14.176 5.562 -15.128 1.00 92.88 114 GLU A O 1
ATOM 881 N N . LYS A 1 115 ? 13.367 6.541 -13.283 1.00 93.38 115 LYS A N 1
ATOM 882 C CA . LYS A 1 115 ? 13.661 7.913 -13.726 1.00 93.38 115 LYS A CA 1
ATOM 883 C C . LYS A 1 115 ? 15.152 8.146 -14.004 1.00 93.38 115 LYS A C 1
ATOM 885 O O . LYS A 1 115 ? 15.490 8.989 -14.832 1.00 93.38 115 LYS A O 1
ATOM 890 N N . LYS A 1 116 ? 16.041 7.431 -13.311 1.00 95.62 116 LYS A N 1
ATOM 891 C CA . LYS A 1 116 ? 17.496 7.475 -13.532 1.00 95.62 116 LYS A CA 1
ATOM 892 C C . LYS A 1 116 ? 17.958 6.545 -14.662 1.00 95.62 116 LYS A C 1
ATOM 894 O O . LYS A 1 116 ? 19.141 6.551 -14.982 1.00 95.62 116 LYS A O 1
ATOM 899 N N . GLY A 1 117 ? 17.054 5.767 -15.258 1.00 92.25 117 GLY A N 1
ATOM 900 C CA . GLY A 1 117 ? 17.370 4.752 -16.263 1.00 92.25 117 GLY A CA 1
ATOM 901 C C . GLY A 1 117 ? 17.916 3.445 -15.680 1.00 92.25 117 GLY A C 1
ATOM 902 O O . GLY A 1 117 ? 18.341 2.579 -16.441 1.00 92.25 117 GLY A O 1
ATOM 903 N N . ASP A 1 118 ? 17.898 3.275 -14.355 1.00 94.94 118 ASP A N 1
ATOM 904 C CA . ASP A 1 118 ? 18.373 2.061 -13.687 1.00 94.94 118 ASP A CA 1
ATOM 905 C C . ASP A 1 118 ? 17.246 1.022 -13.600 1.00 94.94 118 ASP A C 1
ATOM 907 O O . ASP A 1 118 ? 16.625 0.798 -12.555 1.00 94.94 118 ASP A O 1
ATOM 911 N N . MET A 1 119 ? 16.935 0.423 -14.752 1.00 93.69 119 MET A N 1
ATOM 912 C CA . MET A 1 119 ? 15.858 -0.560 -14.880 1.00 93.69 119 MET A CA 1
ATOM 913 C C . MET A 1 119 ? 16.039 -1.802 -13.992 1.00 93.69 119 MET A C 1
ATOM 915 O O . MET A 1 119 ? 15.043 -2.214 -13.396 1.00 93.69 119 MET A O 1
ATOM 919 N N . PRO A 1 120 ? 17.243 -2.389 -13.818 1.00 95.00 120 PRO A N 1
ATOM 920 C CA . PRO A 1 120 ? 17.435 -3.502 -12.886 1.00 95.00 120 PRO A CA 1
ATOM 921 C C . PRO A 1 120 ? 17.028 -3.183 -11.450 1.00 95.00 120 PRO A C 1
ATOM 923 O O . PRO A 1 120 ? 16.330 -3.983 -10.818 1.00 95.00 120 PRO A O 1
ATOM 926 N N . ILE A 1 121 ? 17.410 -2.011 -10.935 1.00 95.88 121 ILE A N 1
ATOM 927 C CA . ILE A 1 121 ? 17.000 -1.596 -9.590 1.00 95.88 121 ILE A CA 1
ATOM 928 C C . ILE A 1 121 ? 15.495 -1.314 -9.554 1.00 95.88 121 ILE A C 1
ATOM 930 O O . ILE A 1 121 ? 14.823 -1.748 -8.616 1.00 95.88 121 ILE A O 1
ATOM 934 N N . ALA A 1 122 ? 14.955 -0.654 -10.582 1.00 95.75 122 ALA A N 1
ATOM 935 C CA . ALA A 1 122 ? 13.533 -0.335 -10.656 1.00 95.75 122 ALA A CA 1
ATOM 936 C C . ALA A 1 122 ? 12.649 -1.588 -10.627 1.00 95.75 122 ALA A C 1
ATOM 938 O O . ALA A 1 122 ? 11.761 -1.701 -9.784 1.00 95.75 122 ALA A O 1
ATOM 939 N N . ILE A 1 123 ? 12.938 -2.560 -11.496 1.00 95.12 123 ILE A N 1
ATOM 940 C CA . ILE A 1 123 ? 12.189 -3.818 -11.602 1.00 95.12 123 ILE A CA 1
ATOM 941 C C . ILE A 1 123 ? 12.244 -4.583 -10.280 1.00 95.12 123 ILE A C 1
ATOM 943 O O . ILE A 1 123 ? 11.207 -5.020 -9.785 1.00 95.12 123 ILE A O 1
ATOM 947 N N . LYS A 1 124 ? 13.425 -4.696 -9.659 1.00 96.06 124 LYS A N 1
ATOM 948 C CA . LYS A 1 124 ? 13.563 -5.365 -8.358 1.00 96.06 124 LYS A CA 1
ATOM 949 C C . LYS A 1 124 ? 12.703 -4.698 -7.281 1.00 96.06 124 LYS A C 1
ATOM 951 O O . LYS A 1 124 ? 12.045 -5.389 -6.503 1.00 96.06 124 LYS A O 1
ATOM 956 N N . ALA A 1 125 ? 12.700 -3.369 -7.236 1.00 96.88 125 ALA A N 1
ATOM 957 C CA . ALA A 1 125 ? 11.900 -2.616 -6.281 1.00 96.88 125 ALA A CA 1
ATOM 958 C C . ALA A 1 125 ? 10.392 -2.797 -6.535 1.00 96.88 125 ALA A C 1
ATOM 960 O O . ALA A 1 125 ? 9.636 -3.026 -5.590 1.00 96.88 125 ALA A O 1
ATOM 961 N N . TYR A 1 126 ? 9.960 -2.793 -7.800 1.00 94.94 126 TYR A N 1
ATOM 962 C CA . TYR A 1 126 ? 8.569 -3.060 -8.165 1.00 94.94 126 TYR A CA 1
ATOM 963 C C . TYR A 1 126 ? 8.128 -4.483 -7.814 1.00 94.94 126 TYR A C 1
ATOM 965 O O . TYR A 1 126 ? 7.040 -4.640 -7.271 1.00 94.94 126 TYR A O 1
ATOM 973 N N . ILE A 1 127 ? 8.961 -5.504 -8.037 1.00 95.44 127 ILE A N 1
ATOM 974 C CA . ILE A 1 127 ? 8.652 -6.895 -7.656 1.00 95.44 127 ILE A CA 1
ATOM 975 C C . ILE A 1 127 ? 8.425 -7.005 -6.148 1.00 95.44 127 ILE A C 1
ATOM 977 O O . ILE A 1 127 ? 7.413 -7.553 -5.710 1.00 95.44 127 ILE A O 1
ATOM 981 N N . GLU A 1 128 ? 9.331 -6.459 -5.335 1.00 96.06 128 GLU A N 1
ATOM 982 C CA . GLU A 1 128 ? 9.175 -6.502 -3.877 1.00 96.06 128 GLU A CA 1
ATOM 983 C C . GLU A 1 128 ? 7.972 -5.681 -3.399 1.00 96.06 128 GLU A C 1
ATOM 985 O O . GLU A 1 128 ? 7.287 -6.080 -2.458 1.00 96.06 128 GLU A O 1
ATOM 990 N N . SER A 1 129 ? 7.681 -4.561 -4.059 1.00 91.81 129 SER A N 1
ATOM 991 C CA . SER A 1 129 ? 6.504 -3.742 -3.778 1.00 91.81 129 SER A CA 1
ATOM 992 C C . SER A 1 129 ? 5.197 -4.485 -4.101 1.00 91.81 129 SER A C 1
ATOM 994 O O . SER A 1 129 ? 4.314 -4.577 -3.246 1.00 91.81 129 SER A O 1
ATOM 996 N N . ALA A 1 130 ? 5.099 -5.106 -5.280 1.00 90.12 130 ALA A N 1
ATOM 997 C CA . ALA A 1 130 ? 3.957 -5.921 -5.699 1.00 90.12 130 ALA A CA 1
ATOM 998 C C . ALA A 1 130 ? 3.774 -7.156 -4.800 1.00 90.12 130 ALA A C 1
ATOM 1000 O O . ALA A 1 130 ? 2.656 -7.493 -4.416 1.00 90.12 130 ALA A O 1
ATOM 1001 N N . ARG A 1 131 ? 4.869 -7.789 -4.354 1.00 92.00 131 ARG A N 1
ATOM 1002 C CA . ARG A 1 131 ? 4.831 -8.900 -3.384 1.00 92.00 131 ARG A CA 1
ATOM 1003 C C . ARG A 1 131 ? 4.236 -8.487 -2.033 1.00 92.00 131 ARG A C 1
ATOM 1005 O O . ARG A 1 131 ? 3.659 -9.321 -1.340 1.00 92.00 131 ARG A O 1
ATOM 1012 N N . LEU A 1 132 ? 4.372 -7.216 -1.655 1.00 86.62 132 LEU A N 1
ATOM 1013 C CA . LEU A 1 132 ? 3.731 -6.630 -0.472 1.00 86.62 132 LEU A CA 1
ATOM 1014 C C . LEU A 1 132 ? 2.308 -6.113 -0.757 1.00 86.62 132 LEU A C 1
ATOM 1016 O O . LEU A 1 132 ? 1.711 -5.472 0.105 1.00 86.62 132 LEU A O 1
ATOM 1020 N N . GLY A 1 133 ? 1.761 -6.410 -1.940 1.00 80.56 133 GLY A N 1
ATOM 1021 C CA . GLY A 1 133 ? 0.398 -6.082 -2.341 1.00 80.56 133 GLY A CA 1
ATOM 1022 C C . GLY A 1 133 ? 0.226 -4.651 -2.836 1.00 80.56 133 GLY A C 1
ATOM 1023 O O . GLY A 1 133 ? -0.871 -4.114 -2.715 1.00 80.56 133 GLY A O 1
ATOM 1024 N N . HIS A 1 134 ? 1.286 -4.003 -3.336 1.00 83.00 134 HIS A N 1
ATOM 1025 C CA . HIS A 1 134 ? 1.192 -2.640 -3.852 1.00 83.00 134 HIS A CA 1
ATOM 1026 C C . HIS A 1 134 ? 0.642 -2.617 -5.294 1.00 83.00 134 HIS A C 1
ATOM 1028 O O . HIS A 1 134 ? 1.360 -2.923 -6.249 1.00 83.00 134 HIS A O 1
ATOM 1034 N N . PRO A 1 135 ? -0.601 -2.171 -5.504 1.00 80.69 135 PRO A N 1
ATOM 1035 C CA . PRO A 1 135 ? -1.300 -2.364 -6.775 1.00 80.69 135 PRO A CA 1
ATOM 1036 C C . PRO A 1 135 ? -0.765 -1.509 -7.938 1.00 80.69 135 PRO A C 1
ATOM 1038 O O . PRO A 1 135 ? -0.863 -1.910 -9.096 1.00 80.69 135 PRO A O 1
ATOM 1041 N N . LEU A 1 136 ? -0.147 -0.349 -7.672 1.00 83.31 136 LEU A N 1
ATOM 1042 C CA . LEU A 1 136 ? 0.554 0.390 -8.733 1.00 83.31 136 LEU A CA 1
ATOM 1043 C C . LEU A 1 136 ? 1.860 -0.284 -9.145 1.00 83.31 136 LEU A C 1
ATOM 1045 O O . LEU A 1 136 ? 2.301 -0.091 -10.273 1.00 83.31 136 LEU A O 1
ATOM 1049 N N . ALA A 1 137 ? 2.486 -1.055 -8.253 1.00 89.62 137 ALA A N 1
ATOM 1050 C CA . ALA A 1 137 ? 3.675 -1.807 -8.627 1.00 89.62 137 ALA A CA 1
ATOM 1051 C C . ALA A 1 137 ? 3.288 -2.957 -9.563 1.00 89.62 137 ALA A C 1
ATOM 1053 O O . ALA A 1 137 ? 3.951 -3.142 -10.578 1.00 89.62 137 ALA A O 1
ATOM 1054 N N . ASP A 1 138 ? 2.165 -3.635 -9.295 1.00 88.12 138 ASP A N 1
ATOM 1055 C CA . ASP A 1 138 ? 1.560 -4.583 -10.237 1.00 88.12 138 ASP A CA 1
ATOM 1056 C C . ASP A 1 138 ? 1.229 -3.917 -11.581 1.00 88.12 138 ASP A C 1
ATOM 1058 O O . ASP A 1 138 ? 1.645 -4.415 -12.620 1.00 88.12 138 ASP A O 1
ATOM 1062 N N . LEU A 1 139 ? 0.581 -2.745 -11.597 1.00 87.38 139 LEU A N 1
ATOM 1063 C CA . LEU A 1 139 ? 0.328 -2.020 -12.852 1.00 87.38 139 LEU A CA 1
ATOM 1064 C C . LEU A 1 139 ? 1.620 -1.766 -13.645 1.00 87.38 139 LEU A C 1
ATOM 1066 O O . LEU A 1 139 ? 1.669 -2.029 -14.847 1.00 87.38 139 LEU A O 1
ATOM 1070 N N . ARG A 1 140 ? 2.665 -1.265 -12.974 1.00 90.94 140 ARG A N 1
ATOM 1071 C CA . ARG A 1 140 ? 3.951 -0.972 -13.615 1.00 90.94 140 ARG A CA 1
ATOM 1072 C C . ARG A 1 140 ? 4.633 -2.235 -14.120 1.00 90.94 140 ARG A C 1
ATOM 1074 O O . ARG A 1 140 ? 5.107 -2.226 -15.247 1.00 90.94 140 ARG A O 1
ATOM 1081 N N . LEU A 1 141 ? 4.647 -3.322 -13.351 1.00 92.38 141 LEU A N 1
ATOM 1082 C CA . LEU A 1 141 ? 5.183 -4.603 -13.820 1.00 92.38 141 LEU A CA 1
ATOM 1083 C C . LEU A 1 141 ? 4.411 -5.117 -15.032 1.00 92.38 141 LEU A C 1
ATOM 1085 O O . LEU A 1 141 ? 5.040 -5.527 -15.999 1.00 92.38 141 LEU A O 1
ATOM 1089 N N . GLY A 1 142 ? 3.081 -5.001 -15.033 1.00 90.69 142 GLY A N 1
ATOM 1090 C CA . GLY A 1 142 ? 2.254 -5.339 -16.188 1.00 90.69 142 GLY A CA 1
ATOM 1091 C C . GLY A 1 142 ? 2.675 -4.588 -17.454 1.00 90.69 142 GLY A C 1
ATOM 1092 O O . GLY A 1 142 ? 2.867 -5.200 -18.502 1.00 90.69 142 GLY A O 1
ATOM 1093 N N . GLU A 1 143 ? 2.902 -3.276 -17.343 1.00 89.00 143 GLU A N 1
ATOM 1094 C CA . GLU A 1 143 ? 3.387 -2.427 -18.444 1.00 89.00 143 GLU A CA 1
ATOM 1095 C C . GLU A 1 143 ? 4.820 -2.754 -18.878 1.00 89.00 143 GLU A C 1
ATOM 1097 O O . GLU A 1 143 ? 5.132 -2.658 -20.066 1.00 89.00 143 GLU A O 1
ATOM 1102 N N . LEU A 1 144 ? 5.696 -3.115 -17.938 1.00 90.00 144 LEU A N 1
ATOM 1103 C CA . LEU A 1 144 ? 7.080 -3.487 -18.236 1.00 90.00 144 LEU A CA 1
ATOM 1104 C C . LEU A 1 144 ? 7.156 -4.856 -18.916 1.00 90.00 144 LEU A C 1
ATOM 1106 O O . LEU A 1 144 ? 7.913 -5.001 -19.866 1.00 90.00 144 LEU A O 1
ATOM 1110 N N . TYR A 1 145 ? 6.354 -5.827 -18.483 1.00 89.94 145 TYR A N 1
ATOM 1111 C CA . TYR A 1 145 ? 6.262 -7.143 -19.112 1.00 89.94 145 TYR A CA 1
ATOM 1112 C C . TYR A 1 145 ? 5.556 -7.108 -20.475 1.00 89.94 145 TYR A C 1
ATOM 1114 O O . TYR A 1 145 ? 5.905 -7.895 -21.352 1.00 89.94 145 TYR A O 1
ATOM 1122 N N . ASP A 1 146 ? 4.606 -6.190 -20.699 1.00 86.56 146 ASP A N 1
ATOM 1123 C CA . ASP A 1 146 ? 3.946 -6.021 -22.008 1.00 86.56 146 ASP A CA 1
ATOM 1124 C C . ASP A 1 146 ? 4.903 -5.443 -23.073 1.00 86.56 146 ASP A C 1
ATOM 1126 O O . ASP A 1 146 ? 4.746 -5.661 -24.282 1.00 86.56 146 ASP A O 1
ATOM 1130 N N . ARG A 1 147 ? 5.931 -4.704 -22.634 1.00 80.81 147 ARG A N 1
ATOM 1131 C CA . ARG A 1 147 ? 6.867 -3.972 -23.497 1.00 80.81 147 ARG A CA 1
ATOM 1132 C C . ARG A 1 147 ? 8.233 -4.656 -23.565 1.00 80.81 147 ARG A C 1
ATOM 1134 O O . ARG A 1 147 ? 8.949 -4.750 -22.581 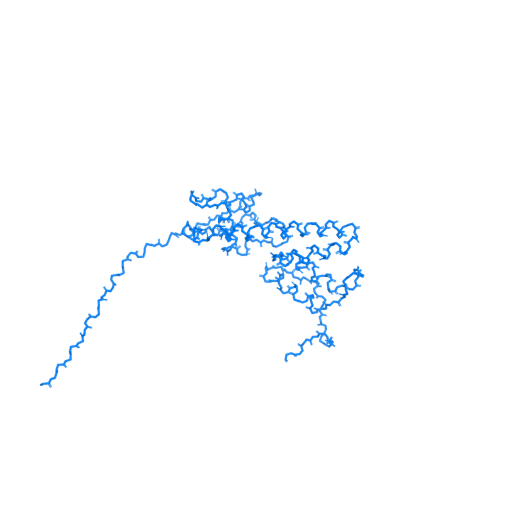1.00 80.81 147 ARG A O 1
ATOM 1141 N N . ASP A 1 148 ? 8.678 -4.989 -24.774 1.00 67.50 148 ASP A N 1
ATOM 1142 C CA . ASP A 1 148 ? 10.052 -5.454 -25.018 1.00 67.50 148 ASP A CA 1
ATOM 1143 C C . ASP A 1 148 ? 11.032 -4.274 -25.176 1.00 67.50 148 ASP A C 1
ATOM 1145 O O . ASP A 1 148 ? 11.506 -3.986 -26.276 1.00 67.50 148 ASP A O 1
ATOM 1149 N N . ASN A 1 149 ? 11.254 -3.476 -24.123 1.00 65.50 149 ASN A N 1
ATOM 1150 C CA . ASN A 1 149 ? 12.129 -2.294 -24.243 1.00 65.50 149 ASN A CA 1
ATOM 1151 C C . ASN A 1 149 ? 13.084 -2.027 -23.074 1.00 65.50 149 ASN A C 1
ATOM 1153 O O . ASN A 1 149 ? 13.915 -1.123 -23.171 1.00 65.50 149 ASN A O 1
ATOM 1157 N N . THR A 1 150 ? 13.013 -2.798 -21.989 1.00 67.75 150 THR A N 1
ATOM 1158 C CA . THR A 1 150 ? 13.807 -2.512 -20.784 1.00 67.75 150 THR A CA 1
ATOM 1159 C C . THR A 1 150 ? 15.215 -3.114 -20.830 1.00 67.75 150 THR A C 1
ATOM 1161 O O . THR A 1 150 ? 16.048 -2.756 -20.002 1.00 67.75 150 THR A O 1
ATOM 1164 N N . ARG A 1 151 ? 15.492 -4.045 -21.764 1.00 75.69 151 ARG A N 1
ATOM 1165 C CA . ARG A 1 151 ? 16.700 -4.910 -21.843 1.00 75.69 151 ARG A CA 1
ATOM 1166 C C . ARG A 1 151 ? 16.980 -5.771 -20.601 1.00 75.69 151 ARG A C 1
ATOM 1168 O O . ARG A 1 151 ? 17.867 -6.615 -20.645 1.00 75.69 151 ARG A O 1
ATOM 1175 N N . THR A 1 152 ? 16.269 -5.547 -19.500 1.00 80.88 152 THR A N 1
ATOM 1176 C CA . THR A 1 152 ? 16.439 -6.237 -18.216 1.00 80.88 152 THR A CA 1
ATOM 1177 C C . THR A 1 152 ? 15.300 -7.208 -17.933 1.00 80.88 152 THR A C 1
ATOM 1179 O O . THR A 1 152 ? 15.519 -8.238 -17.304 1.00 80.88 152 THR A O 1
ATOM 1182 N N . LEU A 1 153 ? 14.099 -6.891 -18.409 1.00 83.50 153 LEU A N 1
ATOM 1183 C CA . LEU A 1 153 ? 12.924 -7.741 -18.327 1.00 83.50 153 LEU A CA 1
ATOM 1184 C C . LEU A 1 153 ? 12.525 -8.126 -19.752 1.00 83.50 153 LEU A C 1
ATOM 1186 O O . LEU A 1 153 ? 12.176 -7.223 -20.522 1.00 83.50 153 LEU A O 1
ATOM 1190 N N . PRO A 1 154 ? 12.628 -9.410 -20.138 1.00 83.00 154 PRO A N 1
ATOM 1191 C CA . PRO A 1 154 ? 12.097 -9.852 -21.415 1.00 83.00 154 PRO A CA 1
ATOM 1192 C C . PRO A 1 154 ? 10.579 -9.678 -21.410 1.00 83.00 154 PRO A C 1
ATOM 1194 O O . PRO A 1 154 ? 9.930 -9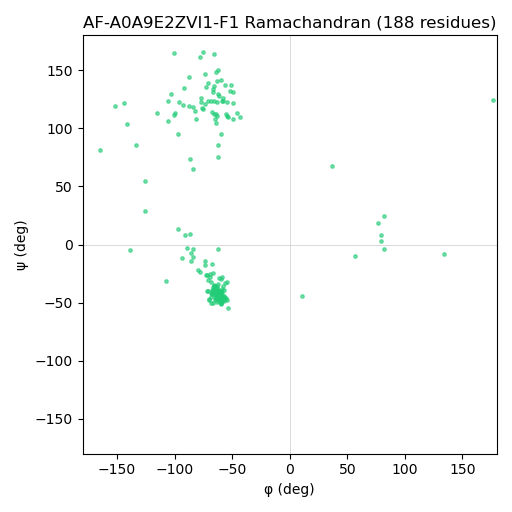.787 -20.367 1.00 83.00 154 PRO A O 1
ATOM 1197 N N . ARG A 1 155 ? 10.014 -9.408 -22.584 1.00 84.62 155 ARG A N 1
ATOM 1198 C CA . ARG A 1 155 ? 8.563 -9.343 -22.742 1.00 84.62 155 ARG A CA 1
ATOM 1199 C C . ARG A 1 155 ? 7.936 -10.692 -22.394 1.00 84.62 155 ARG A C 1
ATOM 1201 O O . ARG A 1 155 ? 8.321 -11.711 -22.962 1.00 84.62 155 ARG A O 1
ATOM 1208 N N . ASP A 1 156 ? 6.943 -10.663 -21.515 1.00 87.81 156 ASP A N 1
ATOM 1209 C CA . ASP A 1 156 ? 6.173 -11.828 -21.087 1.00 87.81 156 ASP A CA 1
ATOM 1210 C C . ASP A 1 156 ? 4.704 -11.423 -20.922 1.00 87.81 156 ASP A C 1
ATOM 1212 O O . ASP A 1 156 ? 4.301 -10.755 -19.970 1.00 87.81 156 ASP A O 1
ATOM 1216 N N . LEU A 1 157 ? 3.881 -11.804 -21.895 1.00 84.06 157 LEU A N 1
ATOM 1217 C CA . LEU A 1 157 ? 2.469 -11.432 -21.893 1.00 84.06 157 LEU A CA 1
ATOM 1218 C C . LEU A 1 157 ? 1.678 -12.131 -20.789 1.00 84.06 157 LEU A C 1
ATOM 1220 O O . LEU A 1 157 ? 0.690 -11.571 -20.312 1.00 84.06 157 LEU A O 1
ATOM 1224 N N . GLN A 1 158 ? 2.100 -13.323 -20.370 1.00 87.81 158 GLN A N 1
ATOM 1225 C CA . GLN A 1 158 ? 1.421 -14.057 -19.314 1.00 87.81 158 GLN A CA 1
ATOM 1226 C C . GLN A 1 158 ? 1.629 -13.352 -17.973 1.00 87.81 158 GLN A C 1
ATOM 1228 O O . GLN A 1 158 ? 0.652 -13.061 -17.279 1.00 87.81 158 GLN A O 1
ATOM 1233 N N . GLU A 1 159 ? 2.868 -12.980 -17.657 1.00 89.31 159 GLU A N 1
ATOM 1234 C CA . GLU A 1 159 ? 3.176 -12.182 -16.465 1.00 89.31 159 GLU A CA 1
ATOM 1235 C C . GLU A 1 159 ? 2.502 -10.806 -16.518 1.00 89.31 159 GLU A C 1
ATOM 1237 O O . GLU A 1 159 ? 1.927 -10.350 -15.525 1.00 89.31 159 GLU A O 1
ATOM 1242 N N . SER A 1 160 ? 2.469 -10.171 -17.694 1.00 88.69 160 SER A N 1
ATOM 1243 C CA . SER A 1 160 ? 1.749 -8.909 -17.878 1.00 88.69 160 SER A CA 1
ATOM 1244 C C . SER A 1 160 ? 0.265 -9.027 -17.509 1.00 88.69 160 SER A C 1
ATOM 1246 O O . SER A 1 160 ? -0.251 -8.230 -16.718 1.00 88.69 160 SER A O 1
ATOM 1248 N N . ILE A 1 161 ? -0.417 -10.059 -18.019 1.00 88.69 161 ILE A N 1
ATOM 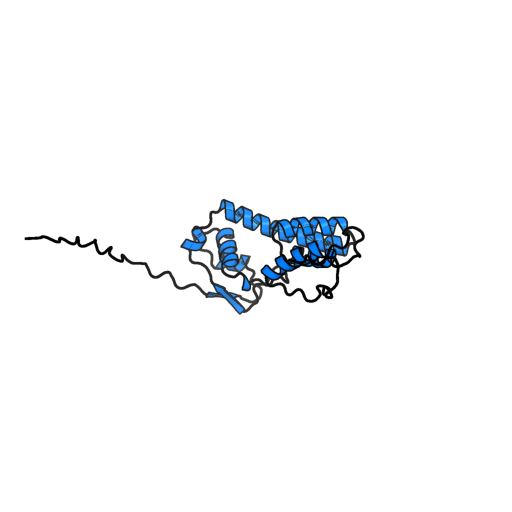1249 C CA . ILE A 1 161 ? -1.829 -10.336 -17.722 1.00 88.69 161 ILE A CA 1
ATOM 1250 C C . ILE A 1 161 ? -2.043 -10.554 -16.224 1.00 88.69 161 ILE A C 1
ATOM 1252 O O . ILE A 1 161 ? -2.974 -9.972 -15.664 1.00 88.69 161 ILE A O 1
ATOM 1256 N N . LEU A 1 162 ? -1.198 -11.357 -15.572 1.00 89.56 162 LEU A N 1
ATOM 1257 C CA . LEU A 1 162 ? -1.316 -11.653 -14.141 1.00 89.56 162 LEU A CA 1
ATOM 1258 C C . LEU A 1 162 ? -1.192 -10.385 -13.292 1.00 89.56 162 LEU A C 1
ATOM 1260 O O . LEU A 1 162 ? -1.993 -10.147 -12.385 1.00 89.56 162 LEU A O 1
ATOM 1264 N N . HIS A 1 163 ? -0.218 -9.538 -13.606 1.00 88.56 163 HIS A N 1
ATOM 1265 C CA . HIS A 1 163 ? -0.027 -8.266 -12.923 1.00 88.56 163 HIS A CA 1
ATOM 1266 C C . HIS A 1 163 ? -1.177 -7.280 -13.188 1.00 88.56 163 HIS A C 1
ATOM 1268 O O . HIS A 1 163 ? -1.677 -6.637 -12.261 1.00 88.56 163 HIS A O 1
ATOM 1274 N N . TYR A 1 164 ? -1.692 -7.209 -14.416 1.00 86.31 164 TYR A N 1
ATOM 1275 C CA . TYR A 1 164 ? -2.869 -6.393 -14.718 1.00 86.31 164 TYR A CA 1
ATOM 1276 C C . TYR A 1 164 ? -4.145 -6.885 -14.040 1.00 86.31 164 TYR A C 1
ATOM 1278 O O . TYR A 1 164 ? -4.959 -6.059 -13.628 1.00 86.31 164 TYR A O 1
ATOM 1286 N N . GLN A 1 165 ? -4.337 -8.195 -13.895 1.00 85.25 165 GLN A N 1
ATOM 1287 C CA . GLN A 1 165 ? -5.465 -8.749 -13.144 1.00 85.25 165 GLN A CA 1
ATOM 1288 C C . GLN A 1 165 ? -5.414 -8.301 -11.684 1.00 85.25 165 GLN A C 1
ATOM 1290 O O . GLN A 1 165 ? -6.391 -7.727 -11.205 1.00 85.25 165 GLN A O 1
ATOM 1295 N N . LYS A 1 166 ? -4.256 -8.431 -11.027 1.00 80.69 166 LYS A N 1
ATOM 1296 C CA . LYS A 1 166 ? -4.056 -7.928 -9.659 1.00 80.69 166 LYS A CA 1
ATOM 1297 C C . LYS A 1 166 ? -4.352 -6.435 -9.567 1.00 80.69 166 LYS A C 1
ATOM 1299 O O . LYS A 1 166 ? -5.122 -6.017 -8.716 1.00 80.69 166 LYS A O 1
ATOM 1304 N N . ALA A 1 167 ? -3.835 -5.619 -10.485 1.00 79.06 167 ALA A N 1
ATOM 1305 C CA . ALA A 1 167 ? -4.128 -4.185 -10.513 1.00 79.06 167 ALA A CA 1
ATOM 1306 C C . ALA A 1 167 ? -5.642 -3.885 -10.651 1.00 79.06 167 ALA A C 1
ATOM 1308 O O . ALA A 1 167 ? -6.174 -3.002 -9.967 1.00 79.06 167 ALA A O 1
ATOM 1309 N N . ARG A 1 168 ? -6.354 -4.639 -11.499 1.00 76.81 168 ARG A N 1
ATOM 1310 C CA . ARG A 1 168 ? -7.807 -4.515 -11.720 1.00 76.81 168 ARG A CA 1
ATOM 1311 C C . ARG A 1 168 ? -8.639 -4.945 -10.515 1.00 76.81 168 ARG A C 1
ATOM 1313 O O . ARG A 1 168 ? -9.684 -4.340 -10.287 1.00 76.81 168 ARG A O 1
ATOM 1320 N N . GLU A 1 169 ? -8.188 -5.918 -9.723 1.00 70.81 169 GLU A N 1
ATOM 1321 C CA . GLU A 1 169 ? -8.841 -6.292 -8.454 1.00 70.81 169 GLU A CA 1
ATOM 1322 C C . GLU A 1 169 ? -8.917 -5.110 -7.476 1.00 70.81 169 GLU A C 1
ATOM 1324 O O . GLU A 1 169 ? -9.860 -5.008 -6.693 1.00 70.81 169 GLU A O 1
ATOM 1329 N N . PHE A 1 170 ? -7.978 -4.166 -7.577 1.00 62.62 170 PHE A N 1
ATOM 1330 C CA . PHE A 1 170 ? -7.994 -2.912 -6.821 1.00 62.62 170 PHE A CA 1
ATOM 1331 C C . PHE A 1 170 ? -8.712 -1.761 -7.550 1.00 62.62 170 PHE A C 1
ATOM 1333 O O . PHE A 1 170 ? -8.675 -0.621 -7.096 1.00 62.62 170 PHE A O 1
ATOM 1340 N N . GLY A 1 171 ? -9.386 -2.022 -8.673 1.00 64.25 171 GLY A N 1
ATOM 1341 C CA . GLY A 1 171 ? -10.117 -1.011 -9.441 1.00 64.25 171 GLY A CA 1
ATOM 1342 C C . GLY A 1 171 ? -9.228 -0.103 -10.295 1.00 64.25 171 GLY A C 1
ATOM 1343 O O . GLY A 1 171 ? -9.669 0.977 -10.699 1.00 64.25 171 GLY A O 1
ATOM 1344 N N . ILE A 1 172 ? -7.981 -0.503 -10.578 1.00 66.12 172 ILE A N 1
ATOM 1345 C CA . ILE A 1 172 ? -7.163 0.186 -11.581 1.00 66.12 172 ILE A CA 1
ATOM 1346 C C . ILE A 1 172 ? -7.690 -0.155 -12.974 1.00 66.12 172 ILE A C 1
ATOM 1348 O O . ILE A 1 172 ? -7.675 -1.309 -13.396 1.00 66.12 172 ILE A O 1
ATOM 1352 N N . ASP A 1 173 ? -8.081 0.877 -13.717 1.00 68.44 173 ASP A N 1
ATOM 1353 C CA . ASP A 1 173 ? -8.358 0.768 -15.146 1.00 68.44 173 ASP A CA 1
ATOM 1354 C C . ASP A 1 173 ? -7.046 0.673 -15.946 1.00 68.44 173 ASP A C 1
ATOM 1356 O O . ASP A 1 173 ? -6.227 1.599 -15.940 1.00 68.44 173 ASP A O 1
ATOM 1360 N N . VAL A 1 174 ? -6.849 -0.458 -16.624 1.00 70.25 174 VAL A N 1
ATOM 1361 C CA . VAL A 1 174 ? -5.688 -0.734 -17.479 1.00 70.25 174 VAL A CA 1
ATOM 1362 C C . VAL A 1 174 ? -6.091 -0.429 -18.919 1.00 70.25 174 VAL A C 1
ATOM 1364 O O . VAL A 1 174 ? -6.684 -1.273 -19.590 1.00 70.25 174 VAL A O 1
ATOM 1367 N N . LYS A 1 175 ? -5.788 0.790 -19.374 1.00 59.91 175 LYS A N 1
ATOM 1368 C CA . LYS A 1 175 ? -6.246 1.319 -20.671 1.00 59.91 175 LYS A CA 1
ATOM 1369 C C . LYS A 1 175 ? -5.476 0.795 -21.885 1.00 59.91 175 LYS A C 1
ATOM 1371 O O . LYS A 1 175 ? -6.032 0.773 -22.975 1.00 59.91 175 LYS A O 1
ATOM 1376 N N . ASP A 1 176 ? -4.240 0.343 -21.680 1.00 55.59 176 ASP A N 1
ATOM 1377 C CA . ASP A 1 176 ? -3.277 0.084 -22.758 1.00 55.59 176 ASP A CA 1
ATOM 1378 C C . ASP A 1 176 ? -2.702 -1.340 -22.729 1.00 55.59 176 ASP A C 1
ATOM 1380 O O . ASP A 1 176 ? -1.577 -1.551 -23.173 1.00 55.59 176 ASP A O 1
ATOM 1384 N N . GLN A 1 177 ? -3.442 -2.332 -22.216 1.00 62.09 177 GLN A N 1
ATOM 1385 C CA . GLN A 1 177 ? -3.031 -3.724 -22.417 1.00 62.09 177 GLN A CA 1
ATOM 1386 C C . GLN A 1 177 ? -3.083 -3.990 -23.924 1.00 62.09 177 GLN A C 1
ATOM 1388 O O . GLN A 1 177 ? -4.179 -3.989 -24.495 1.00 62.09 177 GLN A O 1
ATOM 1393 N N . ARG A 1 178 ? -1.931 -4.172 -24.586 1.00 56.62 178 ARG A N 1
ATOM 1394 C CA . ARG A 1 178 ? -1.915 -4.486 -26.020 1.00 56.62 178 ARG A CA 1
ATOM 1395 C C . ARG A 1 178 ? -2.774 -5.725 -26.238 1.00 56.62 178 ARG A C 1
ATOM 1397 O O . ARG A 1 178 ? -2.468 -6.804 -25.740 1.00 56.62 178 ARG A O 1
ATOM 1404 N N . ALA A 1 179 ? -3.897 -5.529 -26.926 1.00 46.38 179 ALA A N 1
ATOM 1405 C CA . ALA A 1 179 ? -4.876 -6.574 -27.135 1.00 46.38 179 ALA A CA 1
ATOM 1406 C C . ALA A 1 179 ? -4.201 -7.755 -27.836 1.00 46.38 179 ALA A C 1
ATOM 1408 O O . ALA A 1 179 ? -3.638 -7.603 -28.922 1.00 46.38 179 ALA A O 1
ATOM 1409 N N . LEU A 1 180 ? -4.295 -8.925 -27.207 1.00 48.59 180 LEU A N 1
ATOM 1410 C CA . LEU A 1 180 ? -4.212 -10.200 -27.896 1.00 48.59 180 LEU A CA 1
ATOM 1411 C C . LEU A 1 180 ? -5.181 -10.111 -29.074 1.00 48.59 180 LEU A C 1
ATOM 1413 O O . LEU A 1 180 ? -6.400 -10.078 -28.893 1.00 48.59 180 LEU A O 1
ATOM 1417 N N . THR A 1 181 ? -4.647 -10.012 -30.285 1.00 41.66 181 THR A N 1
ATOM 1418 C CA . THR A 1 181 ? -5.465 -10.363 -31.439 1.00 41.66 181 THR A CA 1
ATOM 1419 C C . THR A 1 181 ? -5.744 -11.863 -31.320 1.00 41.66 181 THR A C 1
ATOM 1421 O O . THR A 1 181 ? -4.840 -12.614 -30.938 1.00 41.66 181 THR A O 1
ATOM 1424 N N . PRO A 1 182 ? -6.983 -12.326 -31.563 1.00 38.12 182 PRO A N 1
ATOM 1425 C CA . PRO A 1 182 ? -7.263 -13.755 -31.606 1.00 38.12 182 PRO A CA 1
ATOM 1426 C C . PRO A 1 182 ? -6.308 -14.416 -32.613 1.00 38.12 182 PRO A C 1
ATOM 1428 O O . PRO A 1 182 ? -6.393 -14.136 -33.807 1.00 38.12 182 PRO A O 1
ATOM 1431 N N . GLY A 1 183 ? -5.358 -15.220 -32.122 1.00 46.47 183 GLY A N 1
ATOM 1432 C CA . GLY A 1 183 ? -4.294 -15.829 -32.934 1.00 46.47 183 GLY A CA 1
ATOM 1433 C C . GLY A 1 183 ? -2.878 -15.752 -32.351 1.00 46.47 183 GLY A C 1
ATOM 1434 O O . GLY A 1 183 ? -1.980 -16.384 -32.901 1.00 46.47 183 GLY A O 1
ATOM 1435 N N . ASP A 1 184 ? -2.655 -15.021 -31.255 1.00 49.41 184 ASP A N 1
ATOM 1436 C CA . ASP A 1 184 ? -1.351 -15.011 -30.580 1.00 49.41 184 ASP A CA 1
ATOM 1437 C C . ASP A 1 184 ? -1.102 -16.363 -29.859 1.00 49.41 184 ASP A C 1
AT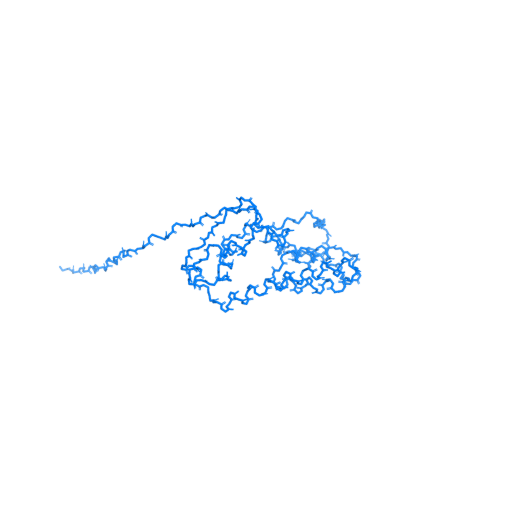OM 1439 O O . ASP A 1 184 ? -1.925 -16.755 -29.024 1.00 49.41 184 ASP A O 1
ATOM 1443 N N . PRO A 1 185 ? -0.001 -17.094 -30.145 1.00 50.28 185 PRO A N 1
ATOM 1444 C CA . PRO A 1 185 ? 0.303 -18.407 -29.548 1.00 50.28 185 PRO A CA 1
ATOM 1445 C C . PRO A 1 185 ? 0.501 -18.385 -28.022 1.00 50.28 185 PRO A C 1
ATOM 1447 O O . PRO A 1 185 ? 0.682 -19.433 -27.406 1.00 50.28 185 PRO A O 1
ATOM 1450 N N . SER A 1 186 ? 0.460 -17.200 -27.417 1.00 46.34 186 SER A N 1
ATOM 1451 C CA . SER A 1 186 ? 0.666 -16.948 -25.991 1.00 46.34 186 SER A CA 1
ATOM 1452 C C . SER A 1 186 ? -0.627 -17.021 -25.158 1.00 46.34 186 SER A C 1
ATOM 1454 O O . SER A 1 186 ? -0.578 -16.839 -23.942 1.00 46.34 186 SER A O 1
ATOM 1456 N N . VAL A 1 187 ? -1.794 -17.244 -25.781 1.00 46.25 187 VAL A N 1
ATOM 1457 C CA . VAL A 1 187 ? -3.083 -17.375 -25.074 1.00 46.25 187 VAL A CA 1
ATOM 1458 C C . VAL A 1 187 ? -3.302 -18.829 -24.651 1.00 46.25 187 VAL A C 1
ATOM 1460 O O . VAL A 1 187 ? -3.416 -19.689 -25.526 1.00 46.25 187 VAL A O 1
ATOM 1463 N N . PRO A 1 188 ? -3.429 -19.140 -23.346 1.00 39.97 188 PRO A N 1
ATOM 1464 C CA . PRO A 1 188 ? -3.833 -20.471 -22.920 1.00 39.97 188 PRO A CA 1
ATOM 1465 C C . PRO A 1 188 ? -5.261 -20.739 -23.407 1.00 39.97 188 PRO A C 1
ATOM 1467 O O . PRO A 1 188 ? -6.215 -20.104 -22.955 1.00 39.97 188 PRO A O 1
ATOM 1470 N N . THR A 1 189 ? -5.418 -21.670 -24.345 1.00 43.00 189 THR A N 1
ATOM 1471 C CA . THR A 1 189 ? -6.713 -22.291 -24.638 1.00 43.00 189 THR A CA 1
ATOM 1472 C C . THR A 1 189 ? -7.130 -23.108 -23.421 1.00 43.00 189 THR A C 1
ATOM 1474 O O . THR A 1 189 ? -6.463 -24.088 -23.087 1.00 43.00 189 THR A O 1
ATOM 1477 N N . HIS A 1 190 ? -8.192 -22.670 -22.743 1.00 47.09 190 HIS A N 1
ATOM 1478 C CA . HIS A 1 190 ? -8.914 -23.490 -21.772 1.00 47.09 190 HIS A CA 1
ATOM 1479 C C . HIS A 1 190 ? -9.704 -24.597 -22.469 1.00 47.09 190 HIS A C 1
ATOM 1481 O O . HIS A 1 190 ? -10.227 -24.332 -23.577 1.00 47.09 190 HIS A O 1
#

Radius of gyration: 24.05 Å; Cα contacts (8 Å, |Δi|>4): 234; chains: 1; bounding box: 73×64×58 Å

Foldseek 3Di:
DDDDDDDDDDPPPPPDPPPAPDFDKDAAAPPDFLLNVLVVPPDPPADSLLQSVQQCVQCLPQADLPDPTDSDHRDITGRDDPVSSVVDDPVVSVVLVVLQVQLSVLQVQLVVCVVVLNNVSNLVSLVSSVVSLNLVSLLVQLVVLCDCPSVNHHNDNVSSVVSVVSNVVSVDDNPDNPDDDVPDPNDDDD

Solvent-accessible surface area (backbone atoms only — not comparable to full-atom values): 11043 Å² total; per-residue (Å²): 143,83,88,81,89,75,83,80,72,80,79,72,71,84,70,75,76,69,73,73,77,76,76,47,74,44,69,39,51,84,90,51,44,67,65,60,48,20,57,72,73,49,50,96,89,48,54,56,54,35,34,37,51,41,37,50,73,65,30,66,87,49,47,49,66,89,43,103,76,36,54,45,63,67,38,75,37,50,43,67,54,68,70,64,32,61,68,54,56,64,72,58,38,50,49,51,53,50,39,46,55,48,10,51,52,28,34,54,51,12,53,56,27,43,76,72,66,39,45,66,61,11,52,54,23,21,52,56,5,32,75,44,67,28,47,59,23,21,40,49,50,15,56,46,20,64,33,81,74,66,91,72,48,72,56,34,63,64,60,11,50,54,23,39,50,55,14,38,76,58,68,44,85,76,90,74,70,80,73,80,57,95,82,54,91,80,61,84,82,126

Secondary structure (DSSP, 8-state):
-------------------PPPPEEEEPPTT--HHHHHHHT--TTS-HHHHHHHHHHH-GGGB-TTSSS-BPTT-EEEEPPHHHHHHS-HHHHHHHHHHHHHHHHHHHHHHHHHHTT-HHHHHHHHHHHHHTT-HHHHHHHHHHHH-TTSSSS---HHHHHHHHHHHHHTT---TT-----TT-TTS---

pLDDT: mean 76.88, std 19.13, range [35.0, 96.88]

Nearest PDB structures (foldseek):
  6ork-assembly2_B  TM=5.677E-01  e=4.187E-01  Oxalobacter formigenes OXCC13
  3agt-assembly1_A  TM=4.688E-01  e=1.562E+00  Nitratidesulfovibrio vulgaris
  4whe-assembly1_A  TM=5.092E-01  e=4.086E+00  Escherichia coli K-12
  8tn6-assem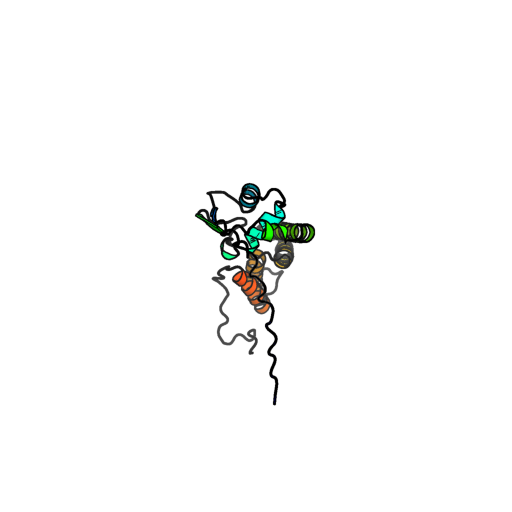bly1_C  TM=5.153E-01  e=5.536E+00  synthetic construct
  8tn1-assembly1_B  TM=5.004E-01  e=6.444E+00  synthetic construct

Sequence (190 aa):
MLFASVLAAPRVHAQDAKKAPAPVVYTVGKGETIITIAQKVRYPKATENQMLYAIVRRNPNAFSVRTKDRLLPGAKLTIPDEATVLSYKREVVDREVASLRKGEALYVDGLAAEKKGDMPIAIKAYIESARLGHPLADLRLGELYDRDNTRTLPRDLQESILHYQKAREFGIDVKDQRALTPGDPSVPTH

Mean predicted aligned error: 12.45 Å